Protein AF-A0A087CGN0-F1 (afdb_monomer_lite)

Radius of gyration: 63.9 Å; chains: 1; bounding box: 108×25×190 Å

Organism: NCBI:txid218140

pLDDT: mean 84.33, std 19.38, range [31.73, 98.88]

Structure (mmCIF, N/CA/C/O backbone):
data_AF-A0A087CGN0-F1
#
_entry.id   AF-A0A087CGN0-F1
#
loop_
_atom_site.group_PDB
_atom_site.id
_atom_site.type_symbol
_atom_site.label_atom_id
_atom_site.label_alt_id
_atom_site.label_comp_id
_atom_site.label_asym_id
_atom_site.label_entity_id
_atom_site.label_seq_id
_atom_site.pdbx_PDB_ins_code
_atom_site.Cartn_x
_atom_site.Cartn_y
_atom_site.Cartn_z
_atom_site.occupancy
_atom_site.B_iso_or_equiv
_atom_site.auth_seq_id
_atom_site.auth_comp_id
_atom_site.auth_asym_id
_atom_site.auth_atom_id
_atom_site.pdbx_PDB_model_num
ATOM 1 N N . MET A 1 1 ? 3.223 2.495 38.218 1.00 36.28 1 MET A N 1
ATOM 2 C CA . MET A 1 1 ? 1.887 3.072 38.479 1.00 36.28 1 MET A CA 1
ATOM 3 C C . MET A 1 1 ? 1.334 2.395 39.720 1.00 36.28 1 MET A C 1
ATOM 5 O O . MET A 1 1 ? 0.996 1.222 39.671 1.00 36.28 1 MET A O 1
ATOM 9 N N . ASN A 1 2 ? 1.370 3.095 40.853 1.00 31.73 2 ASN A N 1
ATOM 10 C CA . ASN A 1 2 ? 1.060 2.532 42.166 1.00 31.73 2 ASN A CA 1
ATOM 11 C C . ASN A 1 2 ? -0.415 2.799 42.492 1.00 31.73 2 ASN A C 1
ATOM 13 O O . ASN A 1 2 ? -0.762 3.927 42.835 1.00 31.73 2 ASN A O 1
ATOM 17 N N . LYS A 1 3 ? -1.276 1.780 42.388 1.00 37.44 3 LYS A N 1
ATOM 18 C CA . LYS A 1 3 ? -2.652 1.840 42.901 1.00 37.44 3 LYS A CA 1
ATOM 19 C C . LYS A 1 3 ? -2.627 1.480 44.390 1.00 37.44 3 LYS A C 1
ATOM 21 O O . LYS A 1 3 ? -2.297 0.358 44.762 1.00 37.44 3 LYS A O 1
ATOM 26 N N . LYS A 1 4 ? -2.915 2.465 45.245 1.00 43.12 4 LYS A N 1
ATOM 27 C CA . LYS A 1 4 ? -3.107 2.277 46.688 1.00 43.12 4 LYS A CA 1
ATOM 28 C C . LYS A 1 4 ? -4.494 1.676 46.921 1.00 43.12 4 LYS A C 1
ATOM 30 O O . LYS A 1 4 ? -5.491 2.331 46.646 1.00 43.12 4 LYS A O 1
ATOM 35 N N . ALA A 1 5 ? -4.531 0.455 47.445 1.00 45.47 5 ALA A N 1
ATOM 36 C CA . ALA A 1 5 ? -5.726 -0.151 48.012 1.00 45.47 5 ALA A CA 1
ATOM 37 C C . ALA A 1 5 ? -5.982 0.451 49.403 1.00 45.47 5 ALA A C 1
ATOM 39 O O . ALA A 1 5 ? -5.115 0.381 50.276 1.00 45.47 5 ALA A O 1
ATOM 40 N N . ILE A 1 6 ? -7.156 1.048 49.604 1.00 44.72 6 ILE A N 1
ATOM 41 C CA . ILE A 1 6 ? -7.639 1.464 50.922 1.00 44.72 6 ILE A CA 1
ATOM 42 C C . ILE A 1 6 ? -8.719 0.464 51.325 1.00 44.72 6 ILE A C 1
ATOM 44 O O . ILE A 1 6 ? -9.859 0.521 50.880 1.00 44.72 6 ILE A O 1
ATOM 48 N N . SER A 1 7 ? -8.287 -0.493 52.142 1.00 40.22 7 SER A N 1
ATOM 49 C CA . SER A 1 7 ? -9.133 -1.388 52.919 1.00 40.22 7 SER A CA 1
ATOM 50 C C . SER A 1 7 ? -9.689 -0.598 54.099 1.00 40.22 7 SER A C 1
ATOM 52 O O . SER A 1 7 ? -8.917 -0.112 54.928 1.00 40.22 7 SER A O 1
ATOM 54 N N . LEU A 1 8 ? -11.009 -0.437 54.163 1.00 36.44 8 LEU A N 1
ATOM 55 C CA . LEU A 1 8 ? -11.687 0.166 55.307 1.00 36.44 8 LEU A CA 1
ATOM 56 C C . LEU A 1 8 ? -12.657 -0.855 55.904 1.00 36.44 8 LEU A C 1
ATOM 58 O O . LEU A 1 8 ? -13.841 -0.929 55.595 1.00 36.44 8 LEU A O 1
ATOM 62 N N . LEU A 1 9 ? -12.057 -1.679 56.757 1.00 47.50 9 LEU A N 1
ATOM 63 C CA . LEU A 1 9 ? -12.675 -2.493 57.789 1.00 47.50 9 LEU A CA 1
ATOM 64 C C . LEU A 1 9 ? -13.225 -1.558 58.868 1.00 47.50 9 LEU A C 1
ATOM 66 O O . LEU A 1 9 ? -12.426 -0.852 59.466 1.00 47.50 9 LEU A O 1
ATOM 70 N N . ILE A 1 10 ? -14.539 -1.568 59.115 1.00 43.06 10 ILE A N 1
ATOM 71 C CA . ILE A 1 10 ? -15.192 -1.295 60.412 1.00 43.06 10 ILE A CA 1
ATOM 72 C C . ILE A 1 10 ? -16.643 -1.790 60.303 1.00 43.06 10 ILE A C 1
ATOM 74 O O . ILE A 1 10 ? -17.481 -1.159 59.666 1.00 43.06 10 ILE A O 1
ATOM 78 N N . CYS A 1 11 ? -16.941 -2.915 60.949 1.00 36.53 11 CYS A N 1
ATOM 79 C CA . CYS A 1 11 ? -18.220 -3.140 61.621 1.00 36.53 11 CYS A CA 1
ATOM 80 C C . CYS A 1 11 ? -18.139 -4.431 62.429 1.00 36.53 11 CYS A C 1
ATOM 82 O O . CYS A 1 11 ? -17.983 -5.515 61.871 1.00 36.53 11 CYS A O 1
ATOM 84 N N . GLY A 1 12 ? -18.267 -4.315 63.747 1.00 46.84 12 GLY A N 1
ATOM 85 C CA . GLY A 1 12 ? -18.482 -5.478 64.591 1.00 46.84 12 GLY A CA 1
ATOM 86 C C . GLY A 1 12 ? -18.192 -5.222 66.057 1.00 46.84 12 GLY A C 1
ATOM 87 O O . GLY A 1 12 ? -17.035 -5.200 66.452 1.00 46.84 12 GLY A O 1
ATOM 88 N N . LEU A 1 13 ? -19.282 -5.172 66.828 1.00 49.22 13 LEU A N 1
ATOM 89 C CA . LEU A 1 13 ? -19.386 -5.401 68.272 1.00 49.22 13 LEU A CA 1
ATOM 90 C C . LEU A 1 13 ? -19.147 -4.193 69.185 1.00 49.22 13 LEU A C 1
ATOM 92 O O . LEU A 1 13 ? -18.018 -3.826 69.482 1.00 49.22 13 LEU A O 1
ATOM 96 N N . LEU A 1 14 ? -20.240 -3.718 69.791 1.00 46.09 14 LEU A N 1
ATOM 97 C CA . LEU A 1 14 ? -20.275 -3.594 71.246 1.00 46.09 14 LEU A CA 1
ATOM 98 C C . LEU A 1 14 ? -21.692 -3.876 71.769 1.00 46.09 14 LEU A C 1
ATOM 100 O O . LEU A 1 14 ? -22.663 -3.216 71.408 1.00 46.09 14 LEU A O 1
ATOM 104 N N . THR A 1 15 ? -21.783 -4.895 72.614 1.00 50.84 15 THR A N 1
ATOM 105 C CA . THR A 1 15 ? -22.965 -5.333 73.359 1.00 50.84 15 THR A CA 1
ATOM 106 C C . THR A 1 15 ? -22.786 -5.049 74.856 1.00 50.84 15 THR A C 1
ATOM 108 O O . THR A 1 15 ? -21.670 -5.168 75.354 1.00 50.84 15 THR A O 1
ATOM 111 N N . ILE A 1 16 ? -23.922 -4.869 75.550 1.00 49.12 16 ILE A N 1
ATOM 112 C CA . ILE A 1 16 ? -24.210 -5.088 76.992 1.00 49.12 16 ILE A CA 1
ATOM 113 C C . ILE A 1 16 ? -24.040 -3.906 77.963 1.00 49.12 16 ILE A C 1
ATOM 115 O O . ILE A 1 16 ? -22.959 -3.357 78.139 1.00 49.12 16 ILE A O 1
ATOM 119 N N . GLY A 1 17 ? -25.120 -3.663 78.724 1.00 40.25 17 GLY A N 1
ATOM 120 C CA . GLY A 1 17 ? -25.065 -3.064 80.060 1.00 40.25 17 GLY A CA 1
ATOM 121 C C . GLY A 1 17 ? -26.429 -2.699 80.659 1.00 40.25 17 GLY A C 1
ATOM 122 O O . GLY A 1 17 ? -26.766 -1.523 80.707 1.00 40.25 17 GLY A O 1
ATOM 123 N N . LEU A 1 18 ? -27.209 -3.688 81.125 1.00 57.88 18 LEU A N 1
ATOM 124 C CA . LEU A 1 18 ? -28.361 -3.473 82.020 1.00 57.88 18 LEU A CA 1
ATOM 125 C C . LEU A 1 18 ? -27.897 -3.073 83.435 1.00 57.88 18 LEU A C 1
ATOM 127 O O . LEU A 1 18 ? -26.957 -3.677 83.945 1.00 57.88 18 LEU A O 1
ATOM 131 N N . ALA A 1 19 ? -28.672 -2.192 84.087 1.00 49.31 19 ALA A N 1
ATOM 132 C CA . ALA A 1 19 ? -29.294 -2.349 85.420 1.00 49.31 19 ALA A CA 1
ATOM 133 C C . ALA A 1 19 ? -29.223 -1.075 86.286 1.00 49.31 19 ALA A C 1
ATOM 135 O O . ALA A 1 19 ? -28.148 -0.544 86.546 1.00 49.31 19 ALA A O 1
ATOM 136 N N . GLY A 1 20 ? -30.379 -0.645 86.808 1.00 36.62 20 GLY A N 1
ATOM 137 C CA . GLY A 1 20 ? -30.464 0.394 87.838 1.00 36.62 20 GLY A CA 1
ATOM 138 C C . GLY A 1 20 ? -31.883 0.917 88.071 1.00 36.62 20 GLY A C 1
ATOM 139 O O . GLY A 1 20 ? -32.226 1.994 87.606 1.00 36.62 20 GLY A O 1
ATOM 140 N N . CYS A 1 21 ? -32.708 0.147 88.786 1.00 52.97 21 CYS A N 1
ATOM 141 C CA . CYS A 1 21 ? -34.013 0.564 89.313 1.00 52.97 21 CYS A CA 1
ATOM 142 C C . CYS A 1 21 ? -33.827 1.437 90.572 1.00 52.97 21 CYS A C 1
ATOM 144 O O . CYS A 1 21 ? -33.145 0.994 91.495 1.00 52.97 21 CYS A O 1
ATOM 146 N N . SER A 1 22 ? -34.485 2.600 90.663 1.00 46.81 22 SER A N 1
ATOM 147 C CA . SER A 1 22 ? -35.043 3.176 91.907 1.00 46.81 22 SER A CA 1
ATOM 148 C C . SER A 1 22 ? -36.018 4.316 91.577 1.00 46.81 22 SER A C 1
ATOM 150 O O . SER A 1 22 ? -35.779 5.114 90.676 1.00 46.81 22 SER A O 1
ATOM 152 N N . SER A 1 23 ? -37.150 4.312 92.273 1.00 60.50 23 SER A N 1
ATOM 153 C CA . SER A 1 23 ? -38.380 5.074 92.032 1.00 60.50 23 SER A CA 1
ATOM 154 C C . SER A 1 23 ? -38.308 6.521 92.537 1.00 60.50 23 SER A C 1
ATOM 156 O O . SER A 1 23 ? -37.941 6.689 93.688 1.00 60.50 23 SER A O 1
ATOM 158 N N . GLU A 1 24 ? -38.746 7.531 91.763 1.00 42.22 24 GLU A N 1
ATOM 159 C CA . GLU A 1 24 ? -39.356 8.772 92.301 1.00 42.22 24 GLU A CA 1
ATOM 160 C C . GLU A 1 24 ? -39.988 9.667 91.194 1.00 42.22 24 GLU A C 1
ATOM 162 O O . GLU A 1 24 ? -39.320 10.132 90.276 1.00 42.22 24 GLU A O 1
ATOM 167 N N . SER A 1 25 ? -41.304 9.887 91.294 1.00 38.91 25 SER A N 1
ATOM 168 C CA . SER A 1 25 ? -42.079 11.096 90.936 1.00 38.91 25 SER A CA 1
ATOM 169 C C . SER A 1 25 ? -41.792 11.868 89.625 1.00 38.91 25 SER A C 1
ATOM 171 O O . SER A 1 25 ? -41.253 12.970 89.611 1.00 38.91 25 SER A O 1
ATOM 173 N N . SER A 1 26 ? -42.287 11.305 88.520 1.00 46.66 26 SER A N 1
ATOM 174 C CA . SER A 1 26 ? -43.123 11.933 87.472 1.00 46.66 26 SER A CA 1
ATOM 175 C C . SER A 1 26 ? -43.157 13.474 87.350 1.00 46.66 26 SER A C 1
ATOM 177 O O . SER A 1 26 ? -44.116 14.105 87.792 1.00 46.66 26 SER A O 1
ATOM 179 N N . ALA A 1 27 ? -42.178 14.063 86.657 1.00 45.53 27 ALA A N 1
ATOM 180 C CA . ALA A 1 27 ? -42.380 15.277 85.839 1.00 45.53 27 ALA A CA 1
ATOM 181 C C . ALA A 1 27 ? -41.206 15.558 84.883 1.00 45.53 27 ALA A C 1
ATOM 183 O O . ALA A 1 27 ? -41.426 16.098 83.808 1.00 45.53 27 ALA A O 1
ATOM 184 N N . SER A 1 28 ? -39.976 15.155 85.222 1.00 43.84 28 SER A N 1
ATOM 185 C CA . SER A 1 28 ? -38.778 15.532 84.443 1.00 43.84 28 SER A CA 1
ATOM 186 C C . SER A 1 28 ? -38.302 14.464 83.436 1.00 43.84 28 SER A C 1
ATOM 188 O O . SER A 1 28 ? -37.483 14.738 82.565 1.00 43.84 28 SER A O 1
ATOM 190 N N . SER A 1 29 ? -38.853 13.247 83.489 1.00 44.09 29 SER A N 1
ATOM 191 C CA . SER A 1 29 ? -38.475 12.130 82.602 1.00 44.09 29 SER A CA 1
ATOM 192 C C . SER A 1 29 ? -39.085 12.223 81.195 1.00 44.09 29 SER A C 1
ATOM 194 O O . SER A 1 29 ? -38.568 11.615 80.267 1.00 44.09 29 SER A O 1
ATOM 196 N N . SER A 1 30 ? -40.163 12.997 81.016 1.00 48.88 30 SER A N 1
ATOM 197 C CA . SER A 1 30 ? -40.847 13.135 79.719 1.00 48.88 30 SER A CA 1
ATOM 198 C C . SER A 1 30 ? -40.051 13.999 78.731 1.00 48.88 30 SER A C 1
ATOM 200 O O . SER A 1 30 ? -40.029 13.714 77.539 1.00 48.88 30 SER A O 1
ATOM 202 N N . GLU A 1 31 ? -39.337 15.016 79.221 1.00 45.94 31 GLU A N 1
ATOM 203 C CA . GLU A 1 31 ? -38.600 15.967 78.375 1.00 45.94 31 GLU A CA 1
ATOM 204 C C . GLU A 1 31 ? -37.252 15.406 77.887 1.00 45.94 31 GLU A C 1
ATOM 206 O O . GLU A 1 31 ? -36.825 15.702 76.768 1.00 45.94 31 GLU A O 1
ATOM 211 N N . ALA A 1 32 ? -36.609 14.542 78.682 1.00 47.06 32 ALA A N 1
ATOM 212 C CA . ALA A 1 32 ? -35.379 13.844 78.299 1.00 47.06 32 ALA A CA 1
ATOM 213 C C . ALA A 1 32 ? -35.642 12.707 77.290 1.00 47.06 32 ALA A C 1
ATOM 215 O O . ALA A 1 32 ? -34.914 12.582 76.307 1.00 47.06 32 ALA A O 1
ATOM 216 N N . GLU A 1 33 ? -36.718 11.933 77.475 1.00 47.72 33 GLU A N 1
ATOM 217 C CA . GLU A 1 33 ? -37.153 10.885 76.534 1.00 47.72 33 GLU A CA 1
ATOM 218 C C . GLU A 1 33 ? -37.701 11.488 75.225 1.00 47.72 33 GLU A C 1
ATOM 220 O O . GLU A 1 33 ? -37.452 10.953 74.141 1.00 47.72 33 GLU A O 1
ATOM 225 N N . ALA A 1 34 ? -38.376 12.644 75.292 1.00 52.94 34 ALA A N 1
ATOM 226 C CA . ALA A 1 34 ? -38.794 13.402 74.111 1.00 52.94 34 ALA A CA 1
ATOM 227 C C . ALA A 1 34 ? -37.598 14.000 73.349 1.00 52.94 34 ALA A C 1
ATOM 229 O O . ALA A 1 34 ? -37.561 13.928 72.120 1.00 52.94 34 ALA A O 1
ATOM 230 N N . SER A 1 35 ? -36.586 14.521 74.057 1.00 54.16 35 SER A N 1
ATOM 231 C CA . SER A 1 35 ? -35.354 15.038 73.43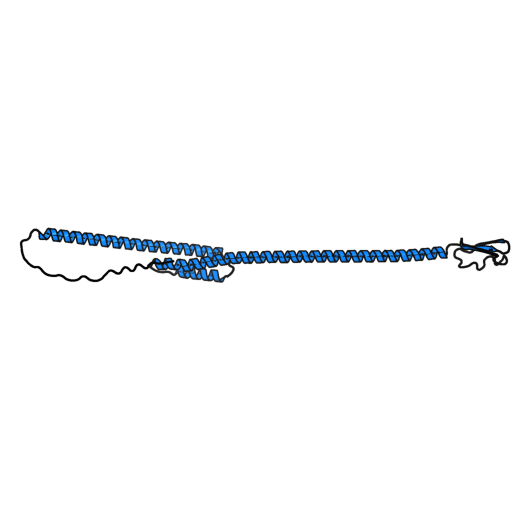6 1.00 54.16 35 SER A CA 1
ATOM 232 C C . SER A 1 35 ? -34.502 13.929 72.809 1.00 54.16 35 SER A C 1
ATOM 234 O O . SER A 1 35 ? -33.983 14.103 71.709 1.00 54.16 35 SER A O 1
ATOM 236 N N . ALA A 1 36 ? -34.401 12.759 73.448 1.00 57.97 36 ALA A N 1
ATOM 237 C CA . ALA A 1 36 ? -33.713 11.597 72.883 1.00 57.97 36 ALA A CA 1
ATOM 238 C C . ALA A 1 36 ? -34.446 11.026 71.652 1.00 57.97 36 ALA A C 1
ATOM 240 O O . ALA A 1 36 ? -33.809 10.645 70.668 1.00 57.97 36 ALA A O 1
ATOM 241 N N . SER A 1 37 ? -35.783 11.028 71.669 1.00 59.81 37 SER A N 1
ATOM 242 C CA . SER A 1 37 ? -36.614 10.572 70.546 1.00 59.81 37 SER A CA 1
ATOM 243 C C . SER A 1 37 ? -36.557 11.517 69.339 1.00 59.81 37 SER A C 1
ATOM 245 O O . SER A 1 37 ? -36.539 11.047 68.201 1.00 59.81 37 SER A O 1
ATOM 247 N N . ALA A 1 38 ? -36.468 12.833 69.562 1.00 61.19 38 ALA A N 1
ATOM 248 C CA . ALA A 1 38 ? -36.299 13.822 68.495 1.00 61.19 38 ALA A CA 1
ATOM 249 C C . ALA A 1 38 ? -34.923 13.706 67.813 1.00 61.19 38 ALA A C 1
ATOM 251 O O . ALA A 1 38 ? -34.850 13.657 66.587 1.00 61.19 38 ALA A O 1
ATOM 252 N N . LEU A 1 39 ? -33.844 13.546 68.588 1.00 58.81 39 LEU A N 1
ATOM 253 C CA . LEU A 1 39 ? -32.487 13.349 68.058 1.00 58.81 39 LEU A CA 1
ATOM 254 C C . LEU A 1 39 ? -32.344 12.027 67.281 1.00 58.81 39 LEU A C 1
ATOM 256 O O . LEU A 1 39 ? -31.653 11.971 66.263 1.00 58.81 39 LEU A O 1
ATOM 260 N N . ALA A 1 40 ? -33.028 10.964 67.716 1.00 64.44 40 ALA A N 1
ATOM 261 C CA . ALA A 1 40 ? -33.065 9.691 66.995 1.00 64.44 40 ALA A CA 1
ATOM 262 C C . ALA A 1 40 ? -33.873 9.769 65.683 1.00 64.44 40 ALA A C 1
ATOM 264 O O . ALA A 1 40 ? -33.507 9.127 64.695 1.00 64.44 40 ALA A O 1
ATOM 265 N N . ALA A 1 41 ? -34.954 10.555 65.651 1.00 64.31 41 ALA A N 1
ATOM 266 C CA . ALA A 1 41 ? -35.730 10.812 64.438 1.00 64.31 41 ALA A CA 1
ATOM 267 C C . ALA A 1 41 ? -34.952 11.682 63.435 1.00 64.31 41 ALA A C 1
ATOM 269 O O . ALA A 1 41 ? -34.940 11.380 62.241 1.00 64.31 41 ALA A O 1
ATOM 270 N N . GLU A 1 42 ? -34.241 12.702 63.919 1.00 68.62 42 GLU A N 1
ATOM 271 C CA . GLU A 1 42 ? -33.404 13.578 63.096 1.00 68.62 42 GLU A CA 1
ATOM 272 C C . GLU A 1 42 ? -32.209 12.812 62.503 1.00 68.62 42 GLU A C 1
ATOM 274 O O . GLU A 1 42 ? -31.973 12.876 61.296 1.00 68.62 42 GLU A O 1
ATOM 279 N N . SER A 1 43 ? -31.550 11.963 63.301 1.00 71.31 43 SER A N 1
ATOM 280 C CA . SER A 1 43 ? -30.494 11.047 62.842 1.00 71.31 43 SER A CA 1
ATOM 281 C C . SER A 1 43 ? -30.979 10.079 61.749 1.00 71.31 43 SER A C 1
ATOM 283 O O . SER A 1 43 ? -30.351 9.969 60.696 1.00 71.31 43 SER A O 1
ATOM 285 N N . LYS A 1 44 ? -32.157 9.454 61.920 1.00 82.19 44 LYS A N 1
ATOM 286 C CA . LYS A 1 44 ? -32.764 8.597 60.882 1.00 82.19 44 LYS A CA 1
ATOM 287 C C . LYS A 1 44 ? -33.112 9.361 59.606 1.00 82.19 44 LYS A C 1
ATOM 289 O O . LYS A 1 44 ? -32.945 8.827 58.513 1.00 82.19 44 LYS A O 1
ATOM 294 N N . SER A 1 45 ? -33.601 10.594 59.729 1.00 75.69 45 SER A N 1
ATOM 295 C CA . SER A 1 45 ? -33.921 11.428 58.567 1.00 75.69 45 SER A CA 1
ATOM 296 C C . SER A 1 45 ? -32.66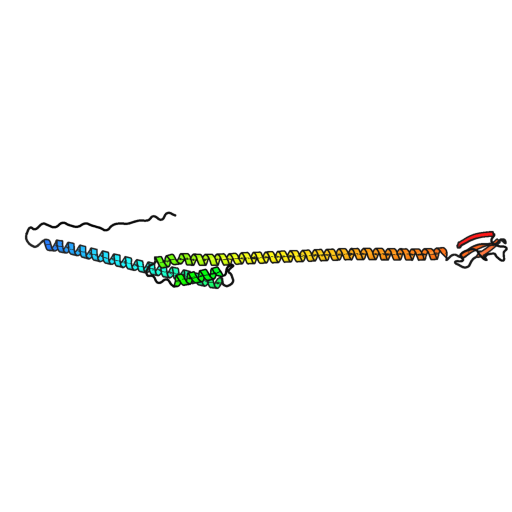5 11.857 57.797 1.00 75.69 45 SER A C 1
ATOM 298 O O . SER A 1 45 ? -32.674 11.855 56.566 1.00 75.69 45 SER A O 1
ATOM 300 N N . ALA A 1 46 ? -31.556 12.121 58.497 1.00 82.00 46 ALA A N 1
ATOM 301 C CA . ALA A 1 46 ? -30.261 12.423 57.893 1.00 82.00 46 ALA A CA 1
ATOM 302 C C . ALA A 1 46 ? -29.644 11.198 57.193 1.00 82.00 46 ALA A C 1
ATOM 304 O O . ALA A 1 46 ? -29.087 11.321 56.101 1.00 82.00 46 ALA A O 1
ATOM 305 N N . GLU A 1 47 ? -29.774 10.007 57.781 1.00 81.31 47 GLU A N 1
ATOM 306 C CA . GLU A 1 47 ? -29.291 8.757 57.186 1.00 81.31 47 GLU A CA 1
ATOM 307 C C . GLU A 1 47 ? -30.099 8.374 55.935 1.00 81.31 47 GLU A C 1
ATOM 309 O O . GLU A 1 47 ? -29.519 8.019 54.908 1.00 81.31 47 GLU A O 1
ATOM 314 N N . ALA A 1 48 ? -31.424 8.559 55.968 1.00 85.00 48 ALA A N 1
ATOM 315 C CA . ALA A 1 48 ? -32.290 8.384 54.803 1.00 85.00 48 ALA A CA 1
ATOM 316 C C . ALA A 1 48 ? -31.969 9.385 53.678 1.00 85.00 48 ALA A C 1
ATOM 318 O O . ALA A 1 48 ? -31.912 8.999 52.511 1.00 85.00 48 ALA A O 1
ATOM 319 N N . ALA A 1 49 ? -31.700 10.652 54.011 1.00 87.88 49 ALA A N 1
ATOM 320 C CA . ALA A 1 49 ? -31.285 11.658 53.032 1.00 87.88 49 ALA A CA 1
ATOM 321 C C . ALA A 1 49 ? -29.925 11.322 52.396 1.00 87.88 49 ALA A C 1
ATOM 323 O O . ALA A 1 49 ? -29.752 11.473 51.187 1.00 87.88 49 ALA A O 1
ATOM 324 N N . LYS A 1 50 ? -28.968 10.809 53.181 1.00 89.19 50 LYS A N 1
ATOM 325 C CA . LYS A 1 50 ? -27.660 10.368 52.676 1.00 89.19 50 LYS A CA 1
ATOM 326 C C . LYS A 1 50 ? -27.776 9.134 51.776 1.00 89.19 50 LYS A C 1
ATOM 328 O O . LYS A 1 50 ? -27.108 9.078 50.748 1.00 89.19 50 LYS A O 1
ATOM 333 N N . ALA A 1 51 ? -28.632 8.176 52.130 1.00 89.94 51 ALA A N 1
ATOM 334 C CA . ALA A 1 51 ? -28.915 7.011 51.295 1.00 89.94 51 ALA A CA 1
ATOM 335 C C . ALA A 1 51 ? -29.588 7.406 49.969 1.00 89.94 51 ALA A C 1
ATOM 337 O O . ALA A 1 51 ? -29.208 6.900 48.915 1.00 89.94 51 ALA A O 1
ATOM 338 N N . ALA A 1 52 ? -30.529 8.356 50.000 1.00 90.44 52 ALA A N 1
ATOM 339 C CA . ALA A 1 52 ? -31.149 8.899 48.793 1.00 90.44 52 ALA A CA 1
ATOM 340 C C . ALA A 1 52 ? -30.123 9.615 47.897 1.00 90.44 52 ALA A C 1
ATOM 342 O O . ALA A 1 52 ? -30.078 9.356 46.699 1.00 90.44 52 ALA A O 1
ATOM 343 N N . ALA A 1 53 ? -29.248 10.447 48.473 1.00 92.06 53 ALA A N 1
ATOM 344 C CA . ALA A 1 53 ? -28.188 11.121 47.724 1.00 92.06 53 ALA A CA 1
ATOM 345 C C . ALA A 1 53 ? -27.188 10.134 47.092 1.00 92.06 53 ALA A C 1
ATOM 347 O O . ALA A 1 53 ? -26.822 10.300 45.932 1.00 92.06 53 ALA A O 1
ATOM 348 N N . ALA A 1 54 ? -26.788 9.083 47.817 1.00 92.69 54 ALA A N 1
ATOM 349 C CA . ALA A 1 54 ? -25.920 8.033 47.279 1.00 92.69 54 ALA A CA 1
ATOM 350 C C . ALA A 1 54 ? -26.597 7.246 46.143 1.00 92.69 54 ALA A C 1
ATOM 352 O O . ALA A 1 54 ? -25.947 6.902 45.161 1.00 92.69 54 ALA A O 1
ATOM 353 N N . SER A 1 55 ? -27.907 6.997 46.249 1.00 88.50 55 SER A N 1
ATOM 354 C CA . SER A 1 55 ? -28.674 6.343 45.184 1.00 88.50 55 SER A CA 1
ATOM 355 C C . SER A 1 55 ? -28.764 7.205 43.923 1.00 88.50 55 SER A C 1
ATOM 357 O O . SER A 1 55 ? -28.603 6.684 42.823 1.00 88.50 55 SER A O 1
ATOM 359 N N . GLU A 1 56 ? -28.983 8.514 44.062 1.00 94.12 56 GLU A N 1
ATOM 360 C CA . GLU A 1 56 ? -28.993 9.436 42.920 1.00 94.12 56 GLU A CA 1
ATOM 361 C C . GLU A 1 56 ? -27.612 9.560 42.271 1.00 94.12 56 GLU A C 1
ATOM 363 O O . GLU A 1 56 ? -27.511 9.554 41.047 1.00 94.12 56 GLU A O 1
ATOM 368 N N . GLN A 1 57 ? -26.544 9.591 43.071 1.00 93.56 57 GLN A N 1
ATOM 369 C CA . GLN A 1 57 ? -25.181 9.586 42.547 1.00 93.56 57 GLN A CA 1
ATOM 370 C C . GLN A 1 57 ? -24.890 8.306 41.748 1.00 93.56 57 GLN A C 1
ATOM 372 O O . GLN A 1 57 ? -24.396 8.393 40.628 1.00 93.56 57 GLN A O 1
ATOM 377 N N . ALA A 1 58 ? -25.263 7.132 42.267 1.00 93.31 58 ALA A N 1
ATOM 378 C CA . ALA A 1 58 ? -25.070 5.863 41.564 1.00 93.31 58 ALA A CA 1
ATOM 379 C C . ALA A 1 58 ? -25.824 5.811 40.220 1.00 93.31 58 ALA A C 1
ATOM 381 O O . ALA A 1 58 ? -25.297 5.296 39.236 1.00 93.31 58 ALA A O 1
ATOM 382 N N . LYS A 1 59 ? -27.034 6.387 40.145 1.00 95.25 59 LYS A N 1
ATOM 383 C CA . LYS A 1 59 ? -27.774 6.513 38.876 1.00 95.25 59 LYS A CA 1
ATOM 384 C C . LYS A 1 59 ? -27.067 7.439 37.891 1.00 95.25 59 LYS A C 1
ATOM 386 O O . LYS A 1 59 ? -26.937 7.091 36.725 1.00 95.25 59 LYS A O 1
ATOM 391 N N . GLN A 1 60 ? -26.590 8.595 38.353 1.00 97.12 60 GLN A N 1
ATOM 392 C CA . GLN A 1 60 ? -25.867 9.544 37.501 1.00 97.12 60 GLN A CA 1
ATOM 393 C C . GLN A 1 60 ? -24.570 8.945 36.947 1.00 97.12 60 GLN A C 1
ATOM 395 O O . GLN A 1 60 ? -24.248 9.157 35.778 1.00 97.12 60 GLN A O 1
ATOM 400 N N . GLU A 1 61 ? -23.838 8.188 37.764 1.00 97.06 61 GLU A N 1
ATOM 401 C CA . GLU A 1 61 ? -22.635 7.465 37.343 1.00 97.06 61 GLU A CA 1
ATOM 402 C C . GLU A 1 61 ? -22.971 6.399 36.291 1.00 97.06 61 GLU A C 1
ATOM 404 O O . GLU A 1 61 ? -22.309 6.334 35.255 1.00 97.06 61 GLU A O 1
ATOM 409 N N . LEU A 1 62 ? -24.047 5.632 36.496 1.00 97.38 62 LEU A N 1
ATOM 410 C CA . LEU A 1 62 ? -24.520 4.638 35.530 1.00 97.38 62 LEU A CA 1
ATOM 411 C C . LEU A 1 62 ? -24.928 5.272 34.192 1.00 97.38 62 LEU A C 1
ATOM 413 O O . LEU A 1 62 ? -24.525 4.790 33.134 1.00 97.38 62 LEU A O 1
ATOM 417 N N . ASP A 1 63 ? -25.707 6.354 34.227 1.00 97.81 63 ASP A N 1
ATOM 418 C CA . ASP A 1 63 ? -26.154 7.061 33.023 1.00 97.81 63 ASP A CA 1
ATOM 419 C C . ASP A 1 63 ? -24.969 7.669 32.260 1.00 97.81 63 ASP A C 1
ATOM 421 O O . ASP A 1 63 ? -24.919 7.611 31.028 1.00 97.81 63 ASP A O 1
ATOM 425 N N . SER A 1 64 ? -23.979 8.197 32.986 1.00 98.06 64 SER A N 1
ATOM 426 C CA . SER A 1 64 ? -22.748 8.734 32.395 1.00 98.06 64 SER A CA 1
ATOM 427 C C . SER A 1 64 ? -21.933 7.635 31.711 1.00 98.06 64 SER A C 1
ATOM 429 O O . SER A 1 64 ? -21.550 7.802 30.555 1.00 98.06 64 SER A O 1
ATOM 431 N N . ALA A 1 65 ? -21.737 6.490 32.374 1.00 98.25 65 ALA A N 1
ATOM 432 C CA . ALA A 1 65 ? -20.994 5.360 31.818 1.00 98.25 65 ALA A CA 1
ATOM 433 C C . ALA A 1 65 ? -21.686 4.766 30.574 1.00 98.25 65 ALA A C 1
ATOM 435 O O . ALA A 1 65 ? -21.033 4.470 29.572 1.00 98.25 65 ALA A O 1
ATOM 436 N N . LYS A 1 66 ? -23.024 4.667 30.586 1.00 98.25 66 LYS A N 1
ATOM 437 C CA . LYS A 1 66 ? -23.819 4.263 29.411 1.00 98.25 66 LYS A CA 1
ATOM 438 C C . LYS A 1 66 ? -23.673 5.244 28.251 1.00 98.25 66 LYS A C 1
ATOM 440 O O . LYS A 1 66 ? -23.509 4.821 27.106 1.00 98.25 66 LYS A O 1
ATOM 445 N N . SER A 1 67 ? -23.738 6.546 28.535 1.00 98.38 67 SER A N 1
ATOM 446 C CA . SER A 1 67 ? -23.576 7.584 27.515 1.00 98.38 67 SER A CA 1
ATOM 447 C C . SER A 1 67 ? -22.176 7.565 26.902 1.00 98.38 67 SER A C 1
ATOM 449 O O . SER A 1 67 ? -22.050 7.745 25.692 1.00 98.38 67 SER A O 1
ATOM 451 N N . GLU A 1 68 ? -21.137 7.346 27.710 1.00 98.19 68 GLU A N 1
ATOM 452 C CA . GLU A 1 68 ? -19.754 7.235 27.239 1.00 98.19 68 GLU A CA 1
ATOM 453 C C . GLU A 1 68 ? -19.585 6.028 26.313 1.00 98.19 68 GLU A C 1
ATOM 455 O O . GLU A 1 68 ? -19.186 6.203 25.161 1.00 98.19 68 GLU A O 1
ATOM 460 N N . LEU A 1 69 ? -19.999 4.831 26.750 1.00 98.56 69 LEU A N 1
ATOM 461 C CA . LEU A 1 69 ? -19.917 3.627 25.921 1.00 98.56 69 LEU A CA 1
ATOM 462 C C . LEU A 1 69 ? -20.705 3.780 24.611 1.00 98.56 69 LEU A C 1
ATOM 464 O O . LEU A 1 69 ? -20.208 3.421 23.544 1.00 98.56 69 LEU A O 1
ATOM 468 N N . SER A 1 70 ? -21.913 4.353 24.668 1.00 98.50 70 SER A N 1
ATOM 469 C CA . SER A 1 70 ? -22.726 4.608 23.473 1.00 98.50 70 SER A CA 1
ATOM 470 C C . SER A 1 70 ? -22.045 5.573 22.500 1.00 98.50 70 SER A C 1
ATOM 472 O O . SER A 1 70 ? -22.175 5.395 21.287 1.00 98.50 70 SER A O 1
ATOM 474 N N . SER A 1 71 ? -21.335 6.586 23.005 1.00 98.69 71 SER A N 1
ATOM 475 C CA . SER A 1 71 ? -20.554 7.498 22.166 1.00 98.69 71 SER A CA 1
ATOM 476 C C . SER A 1 71 ? -19.414 6.749 21.481 1.00 98.69 71 SER A C 1
ATOM 478 O O . SER A 1 71 ? -19.278 6.832 20.263 1.00 98.69 71 SER A O 1
ATOM 480 N N . THR A 1 72 ? -18.649 5.948 22.229 1.00 98.62 72 THR A N 1
ATOM 481 C CA . THR A 1 72 ? -17.541 5.159 21.669 1.00 98.62 72 THR A CA 1
ATOM 482 C C . THR A 1 72 ? -18.026 4.138 20.636 1.00 98.62 72 THR A C 1
ATOM 484 O O . THR A 1 72 ? -17.387 3.968 19.602 1.00 98.62 72 THR A O 1
ATOM 487 N N . ILE A 1 73 ? -19.179 3.492 20.850 1.00 98.81 73 ILE A N 1
ATOM 488 C CA . ILE A 1 73 ? -19.799 2.595 19.857 1.00 98.81 73 ILE A CA 1
ATOM 489 C C . ILE A 1 73 ? -20.136 3.354 18.562 1.00 98.81 73 ILE A C 1
ATOM 491 O O . ILE A 1 73 ? -19.887 2.849 17.466 1.00 98.81 73 ILE A O 1
ATOM 495 N N . SER A 1 74 ? -20.665 4.578 18.661 1.00 98.81 74 SER A N 1
ATOM 496 C CA . SER A 1 74 ? -20.956 5.416 17.489 1.00 98.81 74 SER A CA 1
ATOM 497 C C . SER A 1 74 ? -19.684 5.799 16.721 1.00 98.81 74 SER A C 1
ATOM 499 O O . SER A 1 74 ? -19.655 5.742 15.485 1.00 98.81 74 SER A O 1
ATOM 501 N N . ASP A 1 75 ? -18.616 6.152 17.437 1.00 98.81 75 ASP A N 1
ATOM 502 C CA . ASP A 1 75 ? -17.314 6.449 16.834 1.00 98.81 75 ASP A CA 1
ATOM 503 C C . ASP A 1 75 ? -16.721 5.201 16.158 1.00 98.81 75 ASP A C 1
ATOM 505 O O . ASP A 1 75 ? -16.204 5.278 15.041 1.00 98.81 75 ASP A O 1
ATOM 509 N N . ALA A 1 76 ? -16.865 4.029 16.782 1.00 98.81 76 ALA A N 1
ATOM 510 C CA . ALA A 1 76 ? -16.435 2.746 16.234 1.00 98.81 76 ALA A CA 1
ATOM 511 C C . ALA A 1 76 ? -17.178 2.377 14.937 1.00 98.81 76 ALA A C 1
ATOM 513 O O . ALA A 1 76 ? -16.548 1.944 13.970 1.00 98.81 76 ALA A O 1
ATOM 514 N N . HIS A 1 77 ? -18.495 2.600 14.870 1.00 98.75 77 HIS A N 1
ATOM 515 C CA . HIS A 1 77 ? -19.263 2.433 13.631 1.00 98.75 77 HIS A CA 1
ATOM 516 C C . HIS A 1 77 ? -18.799 3.392 12.530 1.00 98.75 77 HIS A C 1
ATOM 518 O O . HIS A 1 77 ? -18.552 2.967 11.402 1.00 98.75 77 HIS A O 1
ATOM 524 N N . THR A 1 78 ? -18.589 4.665 12.869 1.00 98.75 78 THR A N 1
ATOM 525 C CA . THR A 1 78 ? -18.061 5.663 11.925 1.00 98.75 78 THR A CA 1
ATOM 526 C C . THR A 1 78 ? -16.685 5.251 11.385 1.00 98.75 78 THR A C 1
ATOM 528 O O . THR A 1 78 ? -16.387 5.407 10.194 1.00 98.75 78 THR A O 1
ATOM 531 N N . LEU A 1 79 ? -15.835 4.675 12.240 1.00 98.69 79 LEU A N 1
ATOM 532 C CA . LEU A 1 79 ? -14.541 4.137 11.838 1.00 98.69 79 LEU A CA 1
ATOM 533 C C . LEU A 1 79 ? -14.684 2.908 10.923 1.00 98.69 79 LEU A C 1
ATOM 535 O O . LEU A 1 79 ? -13.969 2.813 9.927 1.00 98.69 79 LEU A O 1
ATOM 539 N N . LEU A 1 80 ? -15.607 1.982 11.201 1.00 98.44 80 LEU A N 1
ATOM 540 C CA . LEU A 1 80 ? -15.861 0.816 10.339 1.00 98.44 80 LEU A CA 1
ATOM 541 C C . LEU A 1 80 ? -16.303 1.201 8.926 1.00 98.44 80 LEU A C 1
ATOM 543 O O . LEU A 1 80 ? -15.883 0.545 7.964 1.00 98.44 80 LEU A O 1
ATOM 547 N N . ASP A 1 81 ? -17.128 2.239 8.815 1.00 98.31 81 ASP A N 1
ATOM 548 C CA . ASP A 1 81 ? -17.633 2.742 7.540 1.00 98.31 81 ASP A CA 1
ATOM 549 C C . ASP A 1 81 ? -16.527 3.450 6.751 1.00 98.31 81 ASP A C 1
ATOM 551 O O . ASP A 1 81 ? -16.293 3.147 5.579 1.00 98.31 81 ASP A O 1
ATOM 555 N N . SER A 1 82 ? -15.791 4.356 7.401 1.00 98.06 82 SER A N 1
ATOM 556 C CA . SER A 1 82 ? -14.707 5.111 6.756 1.00 98.06 82 SER A CA 1
ATOM 557 C C . SER A 1 82 ? -13.482 4.258 6.405 1.00 98.06 82 SER A C 1
ATOM 559 O O . SER A 1 82 ? -12.755 4.588 5.469 1.00 98.06 82 SER A O 1
ATOM 561 N N . SER A 1 83 ? -13.263 3.144 7.110 1.00 98.00 83 SER A N 1
ATOM 562 C CA . SER A 1 83 ? -12.166 2.198 6.856 1.00 98.00 83 SER A CA 1
ATOM 563 C C . SER A 1 83 ? -12.503 1.099 5.841 1.00 98.00 83 SER A C 1
ATOM 565 O O . SER A 1 83 ? -11.659 0.236 5.576 1.00 98.00 83 SER A O 1
ATOM 567 N N . ASN A 1 84 ? -13.705 1.097 5.253 1.00 96.25 84 ASN A N 1
ATOM 568 C CA . ASN A 1 84 ? -14.104 0.063 4.301 1.00 96.25 84 ASN A CA 1
ATOM 569 C C . ASN A 1 84 ? -13.142 0.004 3.101 1.00 96.25 84 ASN A C 1
ATOM 571 O O . ASN A 1 84 ? -12.860 1.029 2.484 1.00 96.25 84 ASN A O 1
ATOM 575 N N . ASP A 1 85 ? -12.618 -1.192 2.811 1.00 94.06 85 ASP A N 1
ATOM 576 C CA . ASP A 1 85 ? -11.589 -1.466 1.788 1.00 94.06 85 ASP A CA 1
ATOM 577 C C . ASP A 1 85 ? -10.277 -0.659 1.929 1.00 94.06 85 ASP A C 1
ATOM 579 O O . ASP A 1 85 ? -9.422 -0.670 1.042 1.00 94.06 85 ASP A O 1
ATOM 583 N N . ASN A 1 86 ? -10.084 0.011 3.069 1.00 97.31 86 ASN A N 1
ATOM 584 C CA . ASN A 1 86 ? -8.948 0.888 3.347 1.00 97.31 86 ASN A CA 1
ATOM 585 C C . ASN A 1 86 ? -8.056 0.381 4.492 1.00 97.31 86 ASN A C 1
ATOM 587 O O . ASN A 1 86 ? -7.203 1.122 4.966 1.00 97.31 86 ASN A O 1
ATOM 591 N N . VAL A 1 87 ? -8.190 -0.883 4.896 1.00 98.56 87 VAL A N 1
ATOM 592 C CA . VAL A 1 87 ? -7.325 -1.540 5.894 1.00 98.56 87 VAL A CA 1
ATOM 593 C C . VAL A 1 87 ? -6.320 -2.483 5.236 1.00 98.56 87 VAL A C 1
ATOM 595 O O . VAL A 1 87 ? -6.633 -3.121 4.232 1.00 98.56 87 VAL A O 1
ATOM 598 N N . ALA A 1 88 ? -5.121 -2.598 5.810 1.00 98.38 88 ALA A N 1
ATOM 599 C CA . ALA A 1 88 ? -4.102 -3.544 5.347 1.00 98.38 88 ALA A CA 1
ATOM 600 C C . ALA A 1 88 ? -4.474 -4.994 5.689 1.00 98.38 88 ALA A C 1
ATOM 602 O O . ALA A 1 88 ? -4.193 -5.914 4.925 1.00 98.38 88 ALA A O 1
ATOM 603 N N . ASP A 1 89 ? -5.140 -5.185 6.829 1.00 98.12 89 ASP A N 1
ATOM 604 C CA . ASP A 1 89 ? -5.607 -6.481 7.314 1.00 98.12 89 ASP A CA 1
ATOM 605 C C . ASP A 1 89 ? -7.132 -6.451 7.522 1.00 98.12 89 ASP A C 1
ATOM 607 O O . ASP A 1 89 ? -7.607 -5.789 8.454 1.00 98.12 89 ASP A O 1
ATOM 611 N N . PRO A 1 90 ? -7.910 -7.180 6.697 1.00 97.44 90 PRO A N 1
ATOM 612 C CA . PRO A 1 90 ? -9.360 -7.283 6.841 1.00 97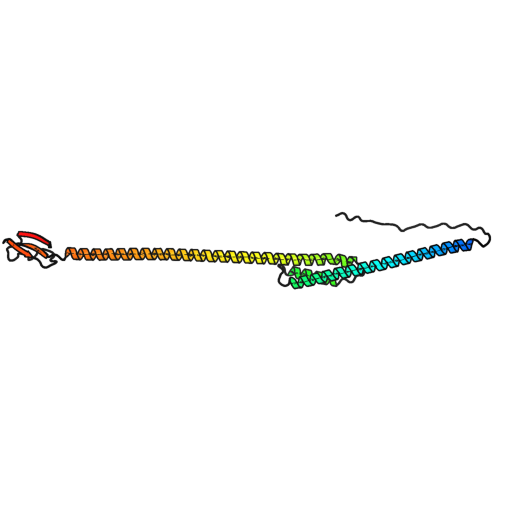.44 90 PRO A CA 1
ATOM 613 C C . PRO A 1 90 ? -9.826 -7.805 8.207 1.00 97.44 90 PRO A C 1
ATOM 615 O O . PRO A 1 90 ? -10.922 -7.442 8.641 1.00 97.44 90 PRO A O 1
ATOM 618 N N . GLN A 1 91 ? -9.012 -8.610 8.903 1.00 98.12 91 GLN A N 1
ATOM 619 C CA . GLN A 1 91 ? -9.363 -9.160 10.214 1.00 98.12 91 GLN A CA 1
ATOM 620 C C . GLN A 1 91 ? -9.543 -8.055 11.264 1.00 98.12 91 GLN A C 1
ATOM 622 O O . GLN A 1 91 ? -10.410 -8.167 12.124 1.00 98.12 91 GLN A O 1
ATOM 627 N N . THR A 1 92 ? -8.826 -6.932 11.149 1.00 98.50 92 THR A N 1
ATOM 628 C CA . THR A 1 92 ? -8.974 -5.804 12.089 1.00 98.50 92 THR A CA 1
ATOM 629 C C . THR A 1 92 ? -10.391 -5.224 12.123 1.00 98.50 92 THR A C 1
ATOM 631 O O . THR A 1 92 ? -10.866 -4.826 13.185 1.00 98.50 92 THR A O 1
ATOM 634 N N . ARG A 1 93 ? -11.107 -5.223 10.990 1.00 98.50 93 ARG A N 1
ATOM 635 C CA . ARG A 1 93 ? -12.511 -4.777 10.936 1.00 98.50 93 ARG A CA 1
ATOM 636 C C . ARG A 1 93 ? -13.468 -5.802 11.538 1.00 98.50 93 ARG A C 1
ATOM 638 O O . ARG A 1 93 ? -14.471 -5.416 12.136 1.00 98.50 93 ARG A O 1
ATOM 645 N N . VAL A 1 94 ? -13.162 -7.092 11.393 1.00 98.38 94 VAL A N 1
ATOM 646 C CA . VAL A 1 94 ? -13.919 -8.173 12.041 1.00 98.38 94 VAL A CA 1
ATOM 647 C C . VAL A 1 94 ? -13.780 -8.055 13.558 1.00 98.38 94 VAL A C 1
ATOM 649 O O . VAL A 1 94 ? -14.791 -7.972 14.246 1.00 98.38 94 VAL A O 1
ATOM 652 N N . ASP A 1 95 ? -12.554 -7.900 14.061 1.00 98.50 95 ASP A N 1
ATOM 653 C CA . ASP A 1 95 ? -12.281 -7.724 15.491 1.00 98.50 95 ASP A CA 1
ATOM 654 C C . ASP A 1 95 ? -13.000 -6.489 16.073 1.00 98.50 95 ASP A C 1
ATOM 656 O O . ASP A 1 95 ? -13.537 -6.543 17.179 1.00 98.50 95 ASP A O 1
ATOM 660 N N . LEU A 1 96 ? -13.052 -5.375 15.327 1.00 98.75 96 LEU A N 1
ATOM 661 C CA . LEU A 1 96 ? -13.811 -4.185 15.732 1.00 98.75 96 LEU A CA 1
ATOM 662 C C . LEU A 1 96 ? -15.324 -4.441 15.748 1.00 98.75 96 LEU A C 1
ATOM 664 O O . LEU A 1 96 ? -16.008 -4.006 16.671 1.00 98.75 96 LEU A O 1
ATOM 668 N N . THR A 1 97 ? -15.845 -5.181 14.769 1.00 98.69 97 THR A N 1
ATOM 669 C CA . THR A 1 97 ? -17.262 -5.574 14.733 1.00 98.69 97 THR A CA 1
ATOM 670 C C . THR A 1 97 ? -17.623 -6.441 15.943 1.00 98.69 97 THR A C 1
ATOM 672 O O . THR A 1 97 ? -18.638 -6.203 16.596 1.00 98.69 97 THR A O 1
ATOM 675 N N . ASP A 1 98 ? -16.769 -7.402 16.297 1.00 98.69 98 ASP A N 1
ATOM 676 C CA . ASP A 1 98 ? -16.966 -8.269 17.462 1.00 98.69 98 ASP A CA 1
ATOM 677 C C . ASP A 1 98 ? -16.893 -7.488 18.785 1.00 98.69 98 ASP A C 1
ATOM 679 O O . ASP A 1 98 ? -17.698 -7.721 19.694 1.00 98.69 98 ASP A O 1
ATOM 683 N N . ALA A 1 99 ? -15.981 -6.515 18.887 1.00 98.69 99 ALA A N 1
ATOM 684 C CA . ALA A 1 99 ? -15.888 -5.629 20.046 1.00 98.69 99 ALA A CA 1
ATOM 685 C C . ALA A 1 99 ? -17.138 -4.744 20.201 1.00 98.69 99 ALA A C 1
ATOM 687 O O . ALA A 1 99 ? -17.655 -4.616 21.310 1.00 98.69 99 ALA A O 1
ATOM 688 N N . ILE A 1 100 ? -17.670 -4.193 19.102 1.00 98.75 100 ILE A N 1
ATOM 689 C CA . ILE A 1 100 ? -18.931 -3.433 19.100 1.00 98.75 100 ILE A CA 1
ATOM 690 C C . ILE A 1 100 ? -20.098 -4.314 19.553 1.00 98.75 100 ILE A C 1
ATOM 692 O O . ILE A 1 100 ? -20.888 -3.897 20.401 1.00 98.75 100 ILE A O 1
ATOM 696 N N . ASN A 1 101 ? -20.205 -5.536 19.022 1.00 98.62 101 ASN A N 1
ATOM 697 C CA . ASN A 1 101 ? -21.261 -6.474 19.406 1.00 98.62 101 ASN A CA 1
ATOM 698 C C . ASN A 1 101 ? -21.183 -6.821 20.899 1.00 98.62 101 ASN A C 1
ATOM 700 O O . ASN A 1 101 ? -22.206 -6.840 21.581 1.00 98.62 101 ASN A O 1
ATOM 704 N N . THR A 1 102 ? -19.971 -7.039 21.415 1.00 98.38 102 THR A N 1
ATOM 705 C CA . THR A 1 102 ? -19.733 -7.302 22.841 1.00 98.38 102 THR A CA 1
ATOM 706 C C . THR A 1 102 ? -20.139 -6.106 23.701 1.00 98.38 102 THR A C 1
ATOM 708 O O . THR A 1 102 ? -20.862 -6.285 24.675 1.00 98.38 102 THR A O 1
ATOM 711 N N . ALA A 1 103 ? -19.736 -4.889 23.321 1.00 98.38 103 ALA A N 1
ATOM 712 C CA . ALA A 1 103 ? -20.080 -3.659 24.034 1.00 98.38 103 ALA A CA 1
ATOM 713 C C . ALA A 1 103 ? -21.592 -3.363 24.014 1.00 98.38 103 ALA A C 1
ATOM 715 O O . ALA A 1 103 ? -22.160 -2.945 25.018 1.00 98.38 103 ALA A O 1
ATOM 716 N N . THR A 1 104 ? -22.263 -3.628 22.890 1.00 98.19 104 THR A N 1
ATOM 717 C CA . THR A 1 104 ? -23.713 -3.414 22.726 1.00 98.19 104 THR A CA 1
ATOM 718 C C . THR A 1 104 ? -24.544 -4.426 23.521 1.00 98.19 104 THR A C 1
ATOM 720 O O . THR A 1 104 ? -25.675 -4.137 23.901 1.00 98.19 104 THR A O 1
ATOM 723 N N . ALA A 1 105 ? -23.997 -5.616 23.779 1.00 98.12 105 ALA A N 1
ATOM 724 C CA . ALA A 1 105 ? -24.674 -6.679 24.517 1.00 98.12 105 ALA A CA 1
ATOM 725 C C . ALA A 1 105 ? -24.630 -6.504 26.047 1.00 98.12 105 ALA A C 1
ATOM 727 O O . ALA A 1 105 ? -25.171 -7.348 26.762 1.00 98.12 105 ALA A O 1
ATOM 728 N N . ILE A 1 106 ? -23.982 -5.452 26.560 1.00 97.25 106 ILE A N 1
ATOM 729 C CA . ILE A 1 106 ? -23.867 -5.214 28.001 1.00 97.25 106 ILE A CA 1
ATOM 730 C C . ILE A 1 106 ? -25.218 -4.795 28.567 1.00 97.25 106 ILE A C 1
ATOM 732 O O . ILE A 1 106 ? -25.735 -3.716 28.280 1.00 97.25 106 ILE A O 1
ATOM 736 N N . ASP A 1 107 ? -25.746 -5.654 29.430 1.00 96.12 107 ASP A N 1
ATOM 737 C CA . ASP A 1 107 ? -26.936 -5.413 30.232 1.00 96.12 107 ASP A CA 1
ATOM 738 C C . ASP A 1 107 ? -26.548 -5.544 31.710 1.00 96.12 107 ASP A C 1
ATOM 740 O O . ASP A 1 107 ? -26.477 -6.644 32.261 1.00 96.12 107 ASP A O 1
ATOM 744 N N . SER A 1 108 ? -26.182 -4.416 32.323 1.00 95.94 108 SER A N 1
ATOM 745 C CA . SER A 1 108 ? -25.738 -4.340 33.718 1.00 95.94 108 SER A CA 1
ATOM 746 C C . SER A 1 108 ? -26.271 -3.084 34.411 1.00 95.94 108 SER A C 1
ATOM 748 O O . SER A 1 108 ? -26.554 -2.058 33.784 1.00 95.94 108 SER A O 1
ATOM 750 N N . GLU A 1 109 ? -26.395 -3.167 35.734 1.00 95.12 109 GLU A N 1
ATOM 751 C CA . GLU A 1 109 ? -26.672 -2.035 36.625 1.00 95.12 109 GLU A CA 1
ATOM 752 C C . GLU A 1 109 ? -25.385 -1.470 37.258 1.00 95.12 109 GLU A C 1
ATOM 754 O O . GLU A 1 109 ? -25.440 -0.482 37.988 1.00 95.12 109 GLU A O 1
ATOM 759 N N . SER A 1 110 ? -24.227 -2.082 36.978 1.00 95.12 110 SER A N 1
ATOM 760 C CA . SER A 1 110 ? -22.915 -1.645 37.456 1.00 95.12 110 SER A CA 1
ATOM 761 C C . SER A 1 110 ? -22.265 -0.666 36.467 1.00 95.12 110 SER A C 1
ATOM 763 O O . SER A 1 110 ? -22.039 -1.047 35.316 1.00 95.12 110 SER A O 1
ATOM 765 N N . PRO A 1 111 ? -21.905 0.566 36.877 1.00 96.06 111 PRO A N 1
ATOM 766 C CA . PRO A 1 111 ? -21.174 1.510 36.023 1.00 96.06 111 PRO A CA 1
ATOM 767 C C . PRO A 1 111 ? -19.801 0.988 35.565 1.00 96.06 111 PRO A C 1
ATOM 769 O O . PRO A 1 111 ? -19.341 1.321 34.468 1.00 96.06 111 PRO A O 1
ATOM 772 N N . ASP A 1 112 ? -19.159 0.155 36.389 1.00 96.50 112 ASP A N 1
ATOM 773 C CA . ASP A 1 112 ? -17.834 -0.403 36.105 1.00 96.50 112 ASP A CA 1
ATOM 774 C C . ASP A 1 112 ? -17.860 -1.305 34.863 1.00 96.50 112 ASP A C 1
ATOM 776 O O . ASP A 1 112 ? -16.938 -1.243 34.058 1.00 96.50 112 ASP A O 1
ATOM 780 N N . ASP A 1 113 ? -18.943 -2.056 34.631 1.00 97.75 113 ASP A N 1
ATOM 781 C CA . ASP A 1 113 ? -19.043 -2.967 33.480 1.00 97.75 113 ASP A CA 1
ATOM 782 C C . ASP A 1 113 ? -19.057 -2.202 32.144 1.00 97.75 113 ASP A C 1
ATOM 784 O O . ASP A 1 113 ? -18.432 -2.624 31.169 1.00 97.75 113 ASP A O 1
ATOM 788 N N . PHE A 1 114 ? -19.734 -1.047 32.097 1.00 98.19 114 PHE A N 1
ATOM 789 C CA . PHE A 1 114 ? -19.729 -0.168 30.921 1.00 98.19 114 PHE A CA 1
ATOM 790 C C . PHE A 1 114 ? -18.357 0.474 30.719 1.00 98.19 114 PHE A C 1
ATOM 792 O O . PHE A 1 114 ? -17.867 0.544 29.593 1.00 98.19 114 PHE A O 1
ATOM 799 N N . THR A 1 115 ? -17.724 0.904 31.811 1.00 97.44 115 THR A N 1
ATOM 800 C CA . THR A 1 115 ? -16.400 1.539 31.784 1.00 97.44 115 THR A CA 1
ATOM 801 C C . THR A 1 115 ? -15.315 0.556 31.331 1.00 97.44 115 THR A C 1
ATOM 803 O O . THR A 1 115 ? -14.480 0.887 30.487 1.00 97.44 115 THR A O 1
ATOM 806 N N . ASP A 1 116 ? -15.349 -0.681 31.830 1.00 97.44 116 ASP A N 1
ATOM 807 C CA . ASP A 1 116 ? -14.399 -1.739 31.481 1.00 97.44 116 ASP A CA 1
ATOM 808 C C . ASP A 1 116 ? -14.519 -2.162 30.009 1.00 97.44 116 ASP A C 1
ATOM 810 O O . ASP A 1 116 ? -13.521 -2.533 29.384 1.00 97.44 116 ASP A O 1
ATOM 814 N N . ALA A 1 117 ? -15.710 -2.045 29.417 1.00 98.00 117 ALA A N 1
ATOM 815 C CA . ALA A 1 117 ? -15.959 -2.361 28.012 1.00 98.00 117 ALA A CA 1
ATOM 816 C C . ALA A 1 117 ? -15.403 -1.334 27.017 1.00 98.00 117 ALA A C 1
ATOM 818 O O . ALA A 1 117 ? -15.142 -1.679 25.861 1.00 98.00 117 ALA A O 1
ATOM 819 N N . VAL A 1 118 ? -15.160 -0.094 27.454 1.00 98.19 118 VAL A N 1
ATOM 820 C CA . VAL A 1 118 ? -14.559 0.946 26.605 1.00 98.19 118 VAL A CA 1
ATOM 821 C C . VAL A 1 118 ? -13.148 0.544 26.168 1.00 98.19 118 VAL A C 1
ATOM 823 O O . VAL A 1 118 ? -12.774 0.753 25.018 1.00 98.19 118 VAL A O 1
ATOM 826 N N . GLN A 1 119 ? -12.357 -0.078 27.048 1.00 97.62 119 GLN A N 1
ATOM 827 C CA . GLN A 1 119 ? -10.961 -0.432 26.758 1.00 97.62 119 GLN A CA 1
ATOM 828 C C . GLN A 1 119 ? -10.775 -1.417 25.586 1.00 97.62 119 GLN A C 1
ATOM 830 O O . GLN A 1 119 ? -10.003 -1.101 24.675 1.00 97.62 119 GLN A O 1
ATOM 835 N N . PRO A 1 120 ? -11.429 -2.596 25.551 1.00 98.06 120 PRO A N 1
ATOM 836 C CA . PRO A 1 120 ? -11.304 -3.504 24.413 1.00 98.06 120 PRO A CA 1
ATOM 837 C C . PRO A 1 120 ? -11.849 -2.892 23.116 1.00 98.06 120 PRO A C 1
ATOM 839 O O . PRO A 1 120 ? -11.246 -3.100 22.062 1.00 98.06 120 PRO A O 1
ATOM 842 N N . LEU A 1 121 ? -12.925 -2.096 23.187 1.00 98.62 121 LEU A N 1
ATOM 843 C CA . LEU A 1 121 ? -13.474 -1.391 22.027 1.00 98.62 121 LEU A CA 1
ATOM 844 C C . LEU A 1 121 ? -12.479 -0.364 21.469 1.00 98.62 121 LEU A C 1
ATOM 846 O O . LEU A 1 121 ? -12.164 -0.399 20.280 1.00 98.62 121 LEU A O 1
ATOM 850 N N . GLN A 1 122 ? -11.908 0.478 22.333 1.00 98.62 122 GLN A N 1
ATOM 851 C CA . GLN A 1 122 ? -10.887 1.451 21.950 1.00 98.62 122 GLN A CA 1
ATOM 852 C C . GLN A 1 122 ? -9.651 0.762 21.359 1.00 98.62 122 GLN A C 1
ATOM 854 O O . GLN A 1 122 ? -9.145 1.179 20.321 1.00 98.62 122 GLN A O 1
ATOM 859 N N . SER A 1 123 ? -9.199 -0.346 21.956 1.00 98.69 123 SER A N 1
ATOM 860 C CA . SER A 1 123 ? -8.071 -1.114 21.420 1.00 98.69 123 SER A CA 1
ATOM 861 C C . SER A 1 123 ? -8.346 -1.648 20.009 1.00 98.69 123 SER A C 1
ATOM 863 O O . SER A 1 123 ? -7.446 -1.650 19.168 1.00 98.69 123 SER A O 1
ATOM 865 N N . ALA A 1 124 ? -9.575 -2.085 19.720 1.00 98.75 124 ALA A N 1
ATOM 866 C CA . ALA A 1 124 ? -9.957 -2.515 18.378 1.00 98.75 124 ALA A CA 1
ATOM 867 C C . ALA A 1 124 ? -10.009 -1.337 17.385 1.00 98.75 124 ALA A C 1
ATOM 869 O O . ALA A 1 124 ? -9.527 -1.469 16.257 1.00 98.75 124 ALA A O 1
ATOM 870 N N . MET A 1 125 ? -10.507 -0.168 17.806 1.00 98.81 125 MET A N 1
ATOM 871 C CA . MET A 1 125 ? -10.483 1.058 16.993 1.00 98.81 125 MET A CA 1
ATOM 872 C C . MET A 1 125 ? -9.050 1.496 16.656 1.00 98.81 125 MET A C 1
ATOM 874 O O . MET A 1 125 ? -8.747 1.827 15.506 1.00 98.81 125 MET A O 1
ATOM 878 N N . ASP A 1 126 ? -8.142 1.436 17.631 1.00 98.88 126 ASP A N 1
ATOM 879 C CA . ASP A 1 126 ? -6.730 1.778 17.442 1.00 98.88 126 ASP A CA 1
ATOM 880 C C . ASP A 1 126 ? -6.058 0.827 16.439 1.00 98.88 126 ASP A C 1
ATOM 882 O O . ASP A 1 126 ? -5.299 1.268 15.573 1.00 98.88 126 ASP A O 1
ATOM 886 N N . LYS A 1 127 ? -6.374 -0.476 16.493 1.00 98.75 127 LYS A N 1
ATOM 887 C CA . LYS A 1 127 ? -5.878 -1.467 15.521 1.00 98.75 127 LYS A CA 1
ATOM 888 C C . LYS A 1 127 ? -6.375 -1.194 14.103 1.00 98.75 127 LYS A C 1
ATOM 890 O O . LYS A 1 127 ? -5.582 -1.297 13.169 1.00 98.75 127 LYS A O 1
ATOM 895 N N . VAL A 1 128 ? -7.650 -0.840 13.926 1.00 98.81 128 VAL A N 1
ATOM 896 C CA . VAL A 1 128 ? -8.185 -0.459 12.607 1.00 98.81 128 VAL A CA 1
ATOM 897 C C . VAL A 1 128 ? -7.483 0.795 12.096 1.00 98.81 128 VAL A C 1
ATOM 899 O O . VAL A 1 128 ? -7.016 0.805 10.961 1.00 98.81 128 VAL A O 1
ATOM 902 N N . THR A 1 129 ? -7.317 1.811 12.944 1.00 98.69 129 THR A N 1
ATOM 903 C CA . THR A 1 129 ? -6.586 3.039 12.593 1.00 98.69 129 THR A CA 1
ATOM 904 C C . THR A 1 129 ? -5.148 2.732 12.165 1.00 98.69 129 THR A C 1
ATOM 906 O O . THR A 1 129 ? -4.701 3.194 11.116 1.00 98.69 129 THR A O 1
ATOM 909 N N . ALA A 1 130 ? -4.439 1.885 12.916 1.00 98.75 130 ALA A N 1
ATOM 910 C CA . ALA A 1 130 ? -3.095 1.440 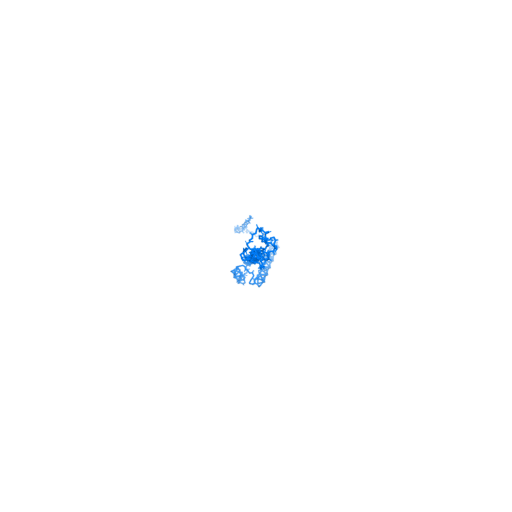12.557 1.00 98.75 130 ALA A CA 1
ATOM 911 C C . ALA A 1 130 ? -3.070 0.660 11.231 1.00 98.75 130 ALA A C 1
ATOM 913 O O . ALA A 1 130 ? -2.167 0.858 10.422 1.00 98.75 130 ALA A O 1
ATOM 914 N N . SER A 1 131 ? -4.071 -0.188 10.973 1.00 98.75 131 SER A N 1
ATOM 915 C CA . SER A 1 131 ? -4.194 -0.939 9.717 1.00 98.75 131 SER A CA 1
ATOM 916 C C . SER A 1 131 ? -4.463 -0.035 8.511 1.00 98.75 131 SER A C 1
ATOM 918 O O . SER A 1 131 ? -3.941 -0.288 7.425 1.00 98.75 131 SER A O 1
ATOM 920 N N . VAL A 1 132 ? -5.235 1.042 8.694 1.00 98.75 132 VAL A N 1
ATOM 921 C CA . VAL A 1 132 ? -5.453 2.066 7.661 1.00 98.75 132 VAL A CA 1
ATOM 922 C C . VAL A 1 132 ? -4.150 2.788 7.324 1.00 98.75 132 VAL A C 1
ATOM 924 O O . VAL A 1 132 ? -3.809 2.935 6.150 1.00 98.75 132 VAL A O 1
ATOM 927 N N . GLU A 1 133 ? -3.390 3.216 8.333 1.00 98.50 133 GLU A N 1
ATOM 928 C CA . GLU A 1 133 ? -2.098 3.870 8.101 1.00 98.50 133 GLU A CA 1
ATOM 929 C C . GLU A 1 133 ? -1.075 2.920 7.470 1.00 98.50 133 GLU A C 1
ATOM 931 O O . GLU A 1 133 ? -0.355 3.315 6.551 1.00 98.50 133 GLU A O 1
ATOM 936 N N . GLN A 1 134 ? -1.066 1.648 7.880 1.00 98.62 134 GLN A N 1
ATOM 937 C CA . GLN A 1 134 ? -0.233 0.629 7.248 1.00 98.62 134 GLN A CA 1
ATOM 938 C C . GLN A 1 134 ? -0.584 0.467 5.767 1.00 98.62 134 GLN A C 1
ATOM 940 O O . GLN A 1 134 ? 0.316 0.474 4.930 1.00 98.62 134 GLN A O 1
ATOM 945 N N . LYS A 1 135 ? -1.875 0.409 5.414 1.00 98.25 135 LYS A N 1
ATOM 946 C CA . LYS A 1 135 ? -2.284 0.302 4.009 1.00 98.25 135 LYS A CA 1
ATOM 947 C C . LYS A 1 135 ? -1.823 1.501 3.191 1.00 98.25 135 LYS A C 1
ATOM 949 O O . LYS A 1 135 ? -1.326 1.323 2.084 1.00 98.25 135 LYS A O 1
ATOM 954 N N . LYS A 1 136 ? -1.954 2.717 3.727 1.00 98.25 136 LYS A N 1
ATOM 955 C CA . LYS A 1 136 ? -1.461 3.927 3.052 1.00 98.25 136 LYS A CA 1
ATOM 956 C C . LYS A 1 136 ? 0.044 3.848 2.793 1.00 98.25 136 LYS A C 1
ATOM 958 O O . LYS A 1 136 ? 0.491 4.230 1.713 1.00 98.25 136 LYS A O 1
ATOM 963 N N . ALA A 1 137 ? 0.815 3.355 3.761 1.00 98.31 137 ALA A N 1
ATOM 964 C CA . ALA A 1 137 ? 2.253 3.164 3.606 1.00 98.31 137 ALA A CA 1
ATOM 965 C C . ALA A 1 137 ? 2.581 2.094 2.549 1.00 98.31 137 ALA A C 1
ATOM 967 O O . ALA A 1 137 ? 3.434 2.329 1.693 1.00 98.31 137 ALA A O 1
ATOM 968 N N . ASP A 1 138 ? 1.874 0.963 2.565 1.00 98.00 138 ASP A N 1
ATOM 969 C CA . ASP A 1 138 ? 2.057 -0.128 1.604 1.00 98.00 138 ASP A CA 1
ATOM 970 C C . ASP A 1 138 ? 1.706 0.313 0.174 1.00 98.00 138 ASP A C 1
ATOM 972 O O . ASP A 1 138 ? 2.471 0.065 -0.760 1.00 98.00 138 ASP A O 1
ATOM 976 N N . ASP A 1 139 ? 0.594 1.034 0.001 1.00 98.19 139 ASP A N 1
ATOM 977 C CA . ASP A 1 139 ? 0.167 1.579 -1.290 1.00 98.19 139 ASP A CA 1
ATOM 978 C C . ASP A 1 139 ? 1.182 2.606 -1.822 1.00 98.19 139 ASP A C 1
ATOM 980 O O . ASP A 1 139 ? 1.524 2.593 -3.008 1.00 98.19 139 ASP A O 1
ATOM 984 N N . ALA A 1 140 ? 1.715 3.472 -0.952 1.00 98.12 140 ALA A N 1
ATOM 985 C CA . ALA A 1 140 ? 2.749 4.435 -1.323 1.00 98.12 140 ALA A CA 1
ATOM 986 C C . ALA A 1 140 ? 4.057 3.742 -1.743 1.00 98.12 140 ALA A C 1
ATOM 988 O O . ALA A 1 140 ? 4.651 4.110 -2.760 1.00 98.12 140 ALA A O 1
ATOM 989 N N . ALA A 1 141 ? 4.483 2.711 -1.008 1.00 98.12 141 ALA A N 1
ATOM 990 C CA . ALA A 1 141 ? 5.667 1.924 -1.344 1.00 98.12 141 ALA A CA 1
ATOM 991 C C . ALA A 1 141 ? 5.492 1.168 -2.672 1.00 98.12 141 ALA A C 1
ATOM 993 O O . ALA A 1 141 ? 6.397 1.160 -3.511 1.00 98.12 141 ALA A O 1
ATOM 994 N N . ALA A 1 142 ? 4.314 0.580 -2.907 1.00 98.19 142 ALA A N 1
ATOM 995 C CA . ALA A 1 142 ? 3.987 -0.081 -4.167 1.00 98.19 142 ALA A CA 1
ATOM 996 C C . ALA A 1 142 ? 3.998 0.905 -5.347 1.00 98.19 142 ALA A C 1
ATOM 998 O O . ALA A 1 142 ? 4.557 0.597 -6.403 1.00 98.19 142 ALA A O 1
ATOM 999 N N . ALA A 1 143 ? 3.443 2.107 -5.164 1.00 98.19 143 ALA A N 1
ATOM 1000 C CA . ALA A 1 143 ? 3.453 3.158 -6.178 1.00 98.19 143 ALA A CA 1
ATOM 1001 C C . ALA A 1 143 ? 4.876 3.642 -6.502 1.00 98.19 143 ALA A C 1
ATOM 1003 O O . ALA A 1 143 ? 5.215 3.796 -7.678 1.00 98.19 143 ALA A O 1
ATOM 1004 N N . GLN A 1 144 ? 5.726 3.835 -5.487 1.00 98.12 144 GLN A N 1
ATOM 1005 C CA . GLN A 1 144 ? 7.128 4.205 -5.689 1.00 98.12 144 GLN A CA 1
ATOM 1006 C C . GLN A 1 144 ? 7.877 3.128 -6.479 1.00 98.12 144 GLN A C 1
ATOM 1008 O O . GLN A 1 144 ? 8.525 3.438 -7.477 1.00 98.12 144 GLN A O 1
ATOM 1013 N N . LYS A 1 145 ? 7.738 1.859 -6.082 1.00 98.00 145 LYS A N 1
ATOM 1014 C CA . LYS A 1 145 ? 8.389 0.744 -6.775 1.00 98.00 145 LYS A CA 1
ATOM 1015 C C . LYS A 1 145 ? 7.953 0.654 -8.239 1.00 98.00 145 LYS A C 1
ATOM 1017 O O . LYS A 1 145 ? 8.790 0.486 -9.120 1.00 98.00 145 LYS A O 1
ATOM 1022 N N . ALA A 1 146 ? 6.659 0.820 -8.515 1.00 97.81 146 ALA A N 1
ATOM 1023 C CA . ALA A 1 146 ? 6.145 0.833 -9.882 1.00 97.81 146 ALA A CA 1
ATOM 1024 C C . ALA A 1 146 ? 6.713 2.002 -10.712 1.00 97.81 146 ALA A C 1
ATOM 1026 O O . ALA A 1 146 ? 6.992 1.839 -11.901 1.00 97.81 146 ALA A O 1
ATOM 1027 N N . ALA A 1 147 ? 6.912 3.174 -10.100 1.00 97.69 147 ALA A N 1
ATOM 1028 C CA . ALA A 1 147 ? 7.532 4.319 -10.762 1.00 97.69 147 ALA A CA 1
ATOM 1029 C C . ALA A 1 147 ? 9.020 4.076 -11.073 1.00 97.69 147 ALA A C 1
ATOM 1031 O O . ALA A 1 147 ? 9.464 4.377 -12.181 1.00 97.69 147 ALA A O 1
ATOM 1032 N N . GLU A 1 148 ? 9.771 3.493 -10.136 1.00 97.50 148 GLU A N 1
ATOM 1033 C CA . GLU A 1 148 ? 11.181 3.129 -10.323 1.00 97.50 148 GLU A CA 1
ATOM 1034 C C . GLU A 1 148 ? 11.354 2.061 -11.414 1.00 97.50 148 GLU A C 1
ATOM 1036 O O . GLU A 1 148 ? 12.186 2.218 -12.307 1.00 97.50 148 GLU A O 1
ATOM 1041 N N . GLU A 1 149 ? 10.522 1.014 -11.408 1.00 97.94 149 GLU A N 1
ATOM 1042 C CA . GLU A 1 149 ? 10.532 -0.022 -12.449 1.00 97.94 149 GLU A CA 1
ATOM 1043 C C . GLU A 1 149 ? 10.217 0.560 -13.833 1.00 97.94 149 GLU A C 1
ATOM 1045 O O . GLU A 1 149 ? 10.850 0.185 -14.823 1.00 97.94 149 GLU A O 1
ATOM 1050 N N . LYS A 1 150 ? 9.275 1.506 -13.919 1.00 97.62 150 LYS A N 1
ATOM 1051 C CA . LYS A 1 150 ? 8.958 2.193 -15.175 1.00 97.62 150 LYS A CA 1
ATOM 1052 C C . LYS A 1 150 ? 10.122 3.062 -15.658 1.00 97.62 150 LYS A C 1
ATOM 1054 O O . LYS A 1 150 ? 10.458 3.004 -16.838 1.00 97.62 150 LYS A O 1
ATOM 1059 N N . ALA A 1 151 ? 10.753 3.825 -14.766 1.00 97.25 151 ALA A N 1
ATOM 1060 C CA . ALA A 1 151 ? 11.912 4.648 -15.109 1.00 97.25 151 ALA A CA 1
ATOM 1061 C C . ALA A 1 151 ? 13.082 3.788 -15.620 1.00 97.25 151 ALA A C 1
ATOM 1063 O O . ALA A 1 151 ? 13.654 4.094 -16.664 1.00 97.25 151 ALA A O 1
ATOM 1064 N N . ALA A 1 152 ? 13.368 2.663 -14.956 1.00 97.69 152 ALA A N 1
ATOM 1065 C CA . ALA A 1 152 ? 14.405 1.726 -15.386 1.00 97.69 152 ALA A CA 1
ATOM 1066 C C . ALA A 1 152 ? 14.102 1.097 -16.760 1.00 97.69 152 ALA A C 1
ATOM 1068 O O . ALA A 1 152 ? 15.004 0.917 -17.579 1.00 97.69 152 ALA A O 1
ATOM 1069 N N . GLN A 1 153 ? 12.834 0.782 -17.049 1.00 97.31 153 GLN A N 1
ATOM 1070 C CA . GLN A 1 153 ? 12.428 0.288 -18.370 1.00 97.31 153 GLN A CA 1
ATOM 1071 C C . GLN A 1 153 ? 12.598 1.347 -19.465 1.00 97.31 153 GLN A C 1
ATOM 1073 O O . GLN A 1 153 ? 13.052 1.022 -20.564 1.00 97.31 153 GLN A O 1
ATOM 1078 N N . GLU A 1 154 ? 12.249 2.604 -19.185 1.00 97.62 154 GLU A N 1
ATOM 1079 C CA . GLU A 1 154 ? 12.426 3.710 -20.129 1.00 97.62 154 GLU A CA 1
ATOM 1080 C C . GLU A 1 154 ? 13.910 3.988 -20.404 1.00 97.62 154 GLU A C 1
ATOM 1082 O O . GLU A 1 154 ? 14.282 4.190 -21.561 1.00 97.62 154 GLU A O 1
ATOM 1087 N N . GLU A 1 155 ? 14.764 3.941 -19.380 1.00 97.25 155 GLU A N 1
ATOM 1088 C CA . GLU A 1 155 ? 16.217 4.083 -19.526 1.00 97.25 155 GLU A CA 1
ATOM 1089 C C . GLU A 1 155 ? 16.805 2.948 -20.375 1.00 97.25 155 GLU A C 1
ATOM 1091 O O . GLU A 1 155 ? 17.457 3.211 -21.386 1.00 97.25 155 GLU A O 1
ATOM 1096 N N . ALA A 1 156 ? 16.473 1.690 -20.067 1.00 97.25 156 ALA A N 1
ATOM 1097 C CA . ALA A 1 156 ? 16.928 0.540 -20.848 1.00 97.25 156 ALA A CA 1
ATOM 1098 C C . ALA A 1 156 ? 16.458 0.598 -22.318 1.00 97.25 156 ALA A C 1
ATOM 1100 O O . ALA A 1 156 ? 17.195 0.226 -23.238 1.00 97.25 156 ALA A O 1
ATOM 1101 N N . ALA A 1 157 ? 15.238 1.086 -22.570 1.00 97.50 157 ALA A N 1
ATOM 1102 C CA . ALA A 1 157 ? 14.730 1.284 -23.925 1.00 97.50 157 ALA A CA 1
ATOM 1103 C C . ALA A 1 157 ? 15.494 2.389 -24.677 1.00 97.50 157 ALA A C 1
ATOM 1105 O O . ALA A 1 157 ? 15.797 2.225 -25.863 1.00 97.50 157 ALA A O 1
ATOM 1106 N N . GLN A 1 158 ? 15.838 3.490 -24.000 1.00 97.31 158 GLN A N 1
ATOM 1107 C CA . GLN A 1 158 ? 16.639 4.575 -24.572 1.00 97.31 158 GLN A CA 1
ATOM 1108 C C . GLN A 1 158 ? 18.069 4.127 -24.884 1.00 97.31 158 GLN A C 1
ATOM 1110 O O . GLN A 1 158 ? 18.556 4.392 -25.984 1.00 97.31 158 GLN A O 1
ATOM 1115 N N . GLU A 1 159 ? 18.719 3.400 -23.974 1.00 97.44 159 GLU A N 1
ATOM 1116 C CA . GLU A 1 159 ? 20.058 2.847 -24.203 1.00 97.44 159 GLU A CA 1
ATOM 1117 C C . GLU A 1 159 ? 20.075 1.904 -25.405 1.00 97.44 159 GLU A C 1
ATOM 1119 O O . GLU A 1 159 ? 20.942 2.013 -26.278 1.00 97.44 159 GLU A O 1
ATOM 1124 N N . LYS A 1 160 ? 19.075 1.020 -25.511 1.00 97.50 160 LYS A N 1
ATOM 1125 C CA . LYS A 1 160 ? 18.949 0.127 -26.664 1.00 97.50 160 LYS A CA 1
ATOM 1126 C C . LYS A 1 160 ? 18.752 0.908 -27.965 1.00 97.50 160 LYS A C 1
ATOM 1128 O O . LYS A 1 160 ? 19.397 0.595 -28.964 1.00 97.50 160 LYS A O 1
ATOM 1133 N N . ALA A 1 161 ? 17.896 1.929 -27.966 1.00 97.38 161 ALA A N 1
ATOM 1134 C CA . ALA A 1 161 ? 17.678 2.765 -29.144 1.00 97.38 161 ALA A CA 1
ATOM 1135 C C . ALA A 1 161 ? 18.955 3.517 -29.561 1.00 97.38 161 ALA A C 1
ATOM 1137 O O . ALA A 1 161 ? 19.266 3.588 -30.752 1.00 97.38 161 ALA A O 1
ATOM 1138 N N . ALA A 1 162 ? 19.723 4.034 -28.598 1.00 97.56 162 ALA A N 1
ATOM 1139 C CA . ALA A 1 162 ? 21.003 4.687 -28.855 1.00 97.56 162 ALA A CA 1
ATOM 1140 C C . ALA A 1 162 ? 22.044 3.705 -29.423 1.00 97.56 162 ALA A C 1
ATOM 1142 O O . ALA A 1 162 ? 22.734 4.030 -30.393 1.00 97.56 162 ALA A O 1
ATOM 1143 N N . ALA A 1 163 ? 22.122 2.487 -28.877 1.00 97.81 163 ALA A N 1
ATOM 1144 C CA . ALA A 1 163 ? 23.006 1.435 -29.376 1.00 97.81 163 ALA A CA 1
ATOM 1145 C C . ALA A 1 163 ? 22.647 1.011 -30.812 1.00 97.81 163 ALA A C 1
ATOM 1147 O O . ALA A 1 163 ? 23.533 0.913 -31.664 1.00 97.81 163 ALA A O 1
ATOM 1148 N N . ASP A 1 164 ? 21.355 0.831 -31.106 1.00 98.00 164 ASP A N 1
ATOM 1149 C CA . ASP A 1 164 ? 20.868 0.478 -32.444 1.00 98.00 164 ASP A CA 1
ATOM 1150 C C . ASP A 1 164 ? 21.183 1.594 -33.462 1.00 98.00 164 ASP A C 1
ATOM 1152 O O . ASP A 1 164 ? 21.641 1.315 -34.575 1.00 98.00 164 ASP A O 1
ATOM 1156 N N . GLN A 1 165 ? 21.022 2.869 -33.082 1.00 97.25 165 GLN A N 1
ATOM 1157 C CA . GLN A 1 165 ? 21.402 4.005 -33.931 1.00 97.25 165 GLN A CA 1
ATOM 1158 C C . GLN A 1 165 ? 22.912 4.067 -34.183 1.00 97.25 165 GLN A C 1
ATOM 1160 O O . GLN A 1 165 ? 23.333 4.277 -35.323 1.00 97.25 165 GLN A O 1
ATOM 1165 N N . ALA A 1 166 ? 23.736 3.862 -33.154 1.00 97.06 166 ALA A N 1
ATOM 1166 C CA . ALA A 1 166 ? 25.189 3.847 -33.299 1.00 97.06 166 ALA A CA 1
ATOM 1167 C C . ALA A 1 166 ? 25.655 2.701 -34.217 1.00 97.06 166 ALA A C 1
ATOM 1169 O O . ALA A 1 166 ? 26.502 2.905 -35.091 1.00 97.06 166 ALA A O 1
ATOM 1170 N N . ALA A 1 167 ? 25.061 1.511 -34.076 1.00 97.38 167 ALA A N 1
ATOM 1171 C CA . ALA A 1 167 ? 25.329 0.372 -34.948 1.00 97.38 167 ALA A CA 1
ATOM 1172 C C . ALA A 1 167 ? 24.923 0.658 -36.405 1.00 97.38 167 ALA A C 1
ATOM 1174 O O . ALA A 1 167 ? 25.703 0.392 -37.323 1.00 97.38 167 ALA A O 1
ATOM 1175 N N . ALA A 1 168 ? 23.750 1.263 -36.625 1.00 97.38 168 ALA A N 1
ATOM 1176 C CA . ALA A 1 168 ? 23.285 1.649 -37.955 1.00 97.38 168 ALA A CA 1
ATOM 1177 C C . ALA A 1 168 ? 24.201 2.693 -38.618 1.00 97.38 168 ALA A C 1
ATOM 1179 O O . ALA A 1 168 ? 24.541 2.555 -39.795 1.00 97.38 168 ALA A O 1
ATOM 1180 N N . GLN A 1 169 ? 24.658 3.704 -37.870 1.00 97.19 169 GLN A N 1
ATOM 1181 C CA . GLN A 1 169 ? 25.599 4.710 -38.379 1.00 97.19 169 GLN A CA 1
ATOM 1182 C C . GLN A 1 169 ? 26.944 4.091 -38.766 1.00 97.19 169 GLN A C 1
ATOM 1184 O O . GLN A 1 169 ? 27.485 4.409 -39.827 1.00 97.19 169 GLN A O 1
ATOM 1189 N N . LYS A 1 170 ? 27.466 3.167 -37.950 1.00 96.88 170 LYS A N 1
ATOM 1190 C CA . LYS A 1 170 ? 28.708 2.452 -38.261 1.00 96.88 170 LYS A CA 1
ATOM 1191 C C . LYS A 1 170 ? 28.568 1.608 -39.530 1.00 96.88 170 LYS A C 1
ATOM 1193 O O . LYS A 1 170 ? 29.415 1.706 -4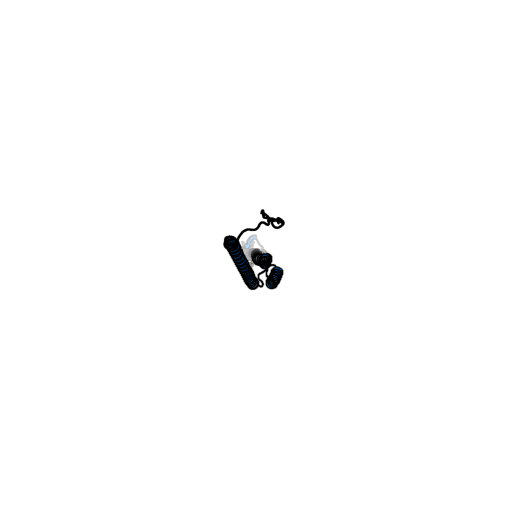0.414 1.00 96.88 170 LYS A O 1
ATOM 1198 N N . ALA A 1 171 ? 27.480 0.847 -39.657 1.00 96.62 171 ALA A N 1
ATOM 1199 C CA . ALA A 1 171 ? 27.210 0.047 -40.851 1.00 96.62 171 ALA A CA 1
ATOM 1200 C C . ALA A 1 171 ? 27.075 0.918 -42.115 1.00 96.62 171 ALA A C 1
ATOM 1202 O O . ALA A 1 171 ? 27.615 0.573 -43.167 1.00 96.62 171 ALA A O 1
ATOM 1203 N N . ALA A 1 172 ? 26.415 2.077 -42.015 1.00 96.56 172 ALA A N 1
ATOM 1204 C CA . ALA A 1 172 ? 26.301 3.025 -43.123 1.00 96.56 172 ALA A CA 1
ATOM 1205 C C . ALA A 1 172 ? 27.664 3.619 -43.528 1.00 96.56 172 ALA A C 1
ATOM 1207 O O . ALA A 1 172 ? 27.961 3.715 -44.721 1.00 96.56 172 ALA A O 1
ATOM 1208 N N . ALA A 1 173 ? 28.513 3.972 -42.557 1.00 96.44 173 ALA A N 1
ATOM 1209 C CA . ALA A 1 173 ? 29.862 4.473 -42.818 1.00 96.44 173 ALA A CA 1
ATOM 1210 C C . ALA A 1 173 ? 30.754 3.412 -43.488 1.00 96.44 173 ALA A C 1
ATOM 1212 O O . ALA A 1 173 ? 31.462 3.717 -44.450 1.00 96.44 173 ALA A O 1
ATOM 1213 N N . GLU A 1 174 ? 30.686 2.157 -43.034 1.00 96.12 174 GLU A N 1
ATOM 1214 C CA . GLU A 1 174 ? 31.410 1.034 -43.641 1.00 96.12 174 GLU A CA 1
ATOM 1215 C C . GLU A 1 174 ? 30.935 0.758 -45.076 1.00 96.12 174 GLU A C 1
ATOM 1217 O O . GLU A 1 174 ? 31.762 0.587 -45.975 1.00 96.12 174 GLU A O 1
ATOM 1222 N N . ALA A 1 175 ? 29.621 0.788 -45.327 1.00 95.75 175 ALA A N 1
ATOM 1223 C CA . ALA A 1 175 ? 29.063 0.629 -46.668 1.00 95.75 175 ALA A CA 1
ATOM 1224 C C . ALA A 1 175 ? 29.499 1.763 -47.614 1.00 95.75 175 ALA A C 1
ATOM 1226 O O . ALA A 1 175 ? 29.886 1.506 -48.756 1.00 95.75 175 ALA A O 1
ATOM 1227 N N . ALA A 1 176 ? 29.501 3.012 -47.135 1.00 95.00 176 ALA A N 1
ATOM 1228 C CA . ALA A 1 176 ? 29.971 4.164 -47.904 1.00 95.00 176 ALA A CA 1
ATOM 1229 C C . ALA A 1 176 ? 31.473 4.069 -48.232 1.00 95.00 176 ALA A C 1
ATOM 1231 O O . ALA A 1 176 ? 31.878 4.345 -49.364 1.00 95.00 176 ALA A O 1
ATOM 1232 N N . ALA A 1 177 ? 32.301 3.624 -47.279 1.00 94.62 177 ALA A N 1
ATOM 1233 C CA . ALA A 1 177 ? 33.732 3.413 -47.498 1.00 94.62 177 ALA A CA 1
ATOM 1234 C C . ALA A 1 177 ? 33.999 2.316 -48.545 1.00 94.62 177 ALA A C 1
ATOM 1236 O O . ALA A 1 177 ? 34.833 2.504 -49.434 1.00 94.62 177 ALA A O 1
ATOM 1237 N N . GLN A 1 178 ? 33.257 1.204 -48.492 1.00 93.88 178 GLN A N 1
ATOM 1238 C CA . GLN A 1 178 ? 33.350 0.132 -49.489 1.00 93.88 178 GLN A CA 1
ATOM 1239 C C . GLN A 1 178 ? 32.898 0.595 -50.880 1.00 93.88 178 GLN A C 1
ATOM 1241 O O . GLN A 1 178 ? 33.568 0.301 -51.871 1.00 93.88 178 GLN A O 1
ATOM 1246 N N . ALA A 1 179 ? 31.801 1.356 -50.966 1.00 93.81 179 ALA A N 1
ATOM 1247 C CA . ALA A 1 179 ? 31.322 1.915 -52.229 1.00 93.81 179 ALA A CA 1
ATOM 1248 C C . ALA A 1 179 ? 32.363 2.850 -52.863 1.00 93.81 179 ALA A C 1
ATOM 1250 O O . ALA A 1 179 ? 32.661 2.724 -54.053 1.00 93.81 179 ALA A O 1
ATOM 1251 N N . LYS A 1 180 ? 32.982 3.726 -52.059 1.00 92.19 180 LYS A N 1
ATOM 1252 C CA . LYS A 1 180 ? 34.061 4.606 -52.520 1.00 92.19 180 LYS A CA 1
ATOM 1253 C C . LYS A 1 180 ? 35.268 3.806 -53.015 1.00 92.19 180 LYS A C 1
ATOM 1255 O O . LYS A 1 180 ? 35.737 4.053 -54.123 1.00 92.19 180 LYS A O 1
ATOM 1260 N N . ALA A 1 181 ? 35.726 2.814 -52.247 1.00 90.75 181 ALA A N 1
ATOM 1261 C CA . ALA A 1 181 ? 36.855 1.968 -52.634 1.00 90.75 181 ALA A CA 1
ATOM 1262 C C . ALA A 1 181 ? 36.607 1.229 -53.961 1.00 90.75 181 ALA A C 1
ATOM 1264 O O . ALA A 1 181 ? 37.507 1.141 -54.796 1.00 90.75 181 ALA A O 1
ATOM 1265 N N . LYS A 1 182 ? 35.378 0.746 -54.190 1.00 90.88 182 LYS A N 1
ATOM 1266 C CA . LYS A 1 182 ? 34.996 0.123 -55.462 1.00 90.88 182 LYS A CA 1
ATOM 1267 C C . LYS A 1 182 ? 35.015 1.128 -56.619 1.00 90.88 182 LYS A C 1
ATOM 1269 O O . LYS A 1 182 ? 35.581 0.818 -57.663 1.00 90.88 182 LYS A O 1
ATOM 1274 N N . SER A 1 183 ? 34.475 2.334 -56.420 1.00 87.56 183 SER A N 1
ATOM 1275 C CA . SER A 1 183 ? 34.492 3.381 -57.452 1.00 87.56 183 SER A CA 1
ATOM 1276 C C . SER A 1 183 ? 35.912 3.847 -57.805 1.00 87.56 183 SER A C 1
ATOM 1278 O O . SER A 1 183 ? 36.230 4.006 -58.982 1.00 87.56 183 SER A O 1
ATOM 1280 N N . ASP A 1 184 ? 36.794 3.979 -56.808 1.00 87.25 1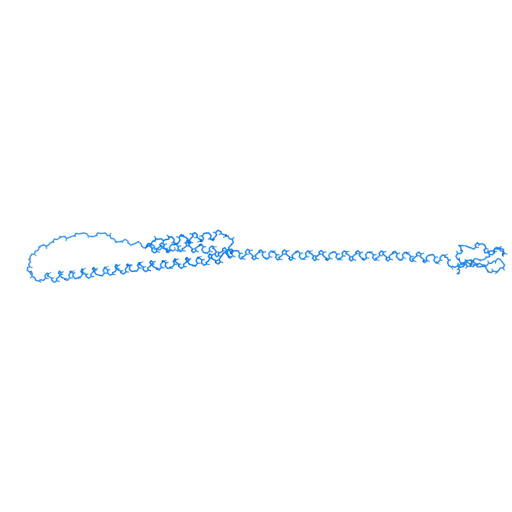84 ASP A N 1
ATOM 1281 C CA . ASP A 1 184 ? 38.195 4.362 -57.013 1.00 87.25 184 ASP A CA 1
ATOM 1282 C C . ASP A 1 184 ? 38.950 3.263 -57.794 1.00 87.25 184 ASP A C 1
ATOM 1284 O O . ASP A 1 184 ? 39.747 3.560 -58.688 1.00 87.25 184 ASP A O 1
ATOM 1288 N N . ALA A 1 185 ? 38.663 1.984 -57.516 1.00 81.94 185 ALA A N 1
ATOM 1289 C CA . ALA A 1 185 ? 39.230 0.853 -58.251 1.00 81.94 185 ALA A CA 1
ATOM 1290 C C . ALA A 1 185 ? 38.745 0.789 -59.715 1.00 81.94 185 ALA A C 1
ATOM 1292 O O . ALA A 1 185 ? 39.548 0.536 -60.616 1.00 81.94 185 ALA A O 1
ATOM 1293 N N . GLU A 1 186 ? 37.459 1.053 -59.971 1.00 80.38 186 GLU A N 1
ATOM 1294 C CA . GLU A 1 186 ? 36.893 1.123 -61.328 1.00 80.38 186 GLU A CA 1
ATOM 1295 C C . GLU A 1 186 ? 37.484 2.300 -62.128 1.00 80.38 186 GLU A C 1
ATOM 1297 O O . GLU A 1 186 ? 37.864 2.130 -63.291 1.00 80.38 186 GLU A O 1
ATOM 1302 N N . ALA A 1 187 ? 37.661 3.470 -61.503 1.00 76.88 187 ALA A N 1
ATOM 1303 C CA . ALA A 1 187 ? 38.302 4.628 -62.130 1.00 76.88 187 ALA A CA 1
ATOM 1304 C C . ALA A 1 187 ? 39.778 4.359 -62.493 1.00 76.88 187 ALA A C 1
ATOM 1306 O O . ALA A 1 187 ? 40.222 4.698 -63.595 1.00 76.88 187 ALA A O 1
ATOM 1307 N N . ALA A 1 188 ? 40.532 3.681 -61.619 1.00 74.38 188 ALA A N 1
ATOM 1308 C CA . ALA A 1 188 ? 41.916 3.285 -61.895 1.00 74.38 188 ALA A CA 1
ATOM 1309 C C . ALA A 1 188 ? 42.026 2.274 -63.060 1.00 74.38 188 ALA A C 1
ATOM 1311 O O . ALA A 1 188 ? 42.960 2.337 -63.871 1.00 74.38 188 ALA A O 1
ATOM 1312 N N . GLN A 1 189 ? 41.054 1.364 -63.204 1.00 73.75 189 GLN A N 1
ATOM 1313 C CA . GLN A 1 189 ? 40.993 0.459 -64.357 1.00 73.75 189 GLN A CA 1
ATOM 1314 C C . GLN A 1 189 ? 40.691 1.198 -65.671 1.00 73.75 189 GLN A C 1
ATOM 1316 O O . GLN A 1 189 ? 41.272 0.863 -66.703 1.00 73.75 189 GLN A O 1
ATOM 1321 N N . GLN A 1 190 ? 39.852 2.237 -65.657 1.00 66.94 190 GLN A N 1
ATOM 1322 C CA . GLN A 1 190 ? 39.582 3.036 -66.860 1.00 66.94 190 GLN A CA 1
ATOM 1323 C C . GLN A 1 190 ? 40.789 3.893 -67.281 1.00 66.94 190 GLN A C 1
ATOM 1325 O O . GLN A 1 190 ? 41.116 3.945 -68.470 1.00 66.94 190 GLN A O 1
ATOM 1330 N N . GLN A 1 191 ? 41.516 4.495 -66.330 1.00 61.84 191 GLN A N 1
ATOM 1331 C CA . GLN A 1 191 ? 42.741 5.248 -66.639 1.00 61.84 191 GLN A CA 1
ATOM 1332 C C . GLN A 1 191 ? 43.847 4.365 -67.236 1.00 61.84 191 GLN A C 1
ATOM 1334 O O . GLN A 1 191 ? 44.504 4.766 -68.199 1.00 61.84 191 GLN A O 1
ATOM 1339 N N . SER A 1 192 ? 44.027 3.140 -66.731 1.00 58.91 192 SER A N 1
ATOM 1340 C CA . SER A 1 192 ? 45.029 2.216 -67.286 1.00 58.91 192 SER A CA 1
ATOM 1341 C C . SER A 1 192 ? 44.689 1.735 -68.707 1.00 58.91 192 SER A C 1
ATOM 1343 O O . SER A 1 192 ? 45.602 1.533 -69.512 1.00 58.91 192 SER A O 1
ATOM 1345 N N . GLN A 1 193 ? 43.406 1.647 -69.078 1.00 56.53 193 GLN A N 1
ATOM 1346 C CA . GLN A 1 193 ? 42.995 1.355 -70.459 1.00 56.53 193 GLN A CA 1
ATOM 1347 C C . GLN A 1 193 ? 43.167 2.558 -71.405 1.00 56.53 193 GLN A C 1
ATOM 1349 O O . GLN A 1 193 ? 43.599 2.375 -72.544 1.00 56.53 193 GLN A O 1
ATOM 1354 N N . GLN A 1 194 ? 42.928 3.793 -70.946 1.00 53.22 194 GLN A N 1
ATOM 1355 C CA . GLN A 1 194 ? 43.150 4.992 -71.771 1.00 53.22 194 GLN A CA 1
ATOM 1356 C C . GLN A 1 194 ? 44.637 5.292 -72.015 1.00 53.22 194 GLN A C 1
ATOM 1358 O O . GLN A 1 194 ? 44.994 5.752 -73.102 1.00 53.22 194 GLN A O 1
ATOM 1363 N N . GLN A 1 195 ? 45.519 4.988 -71.058 1.00 53.44 195 GLN A N 1
ATOM 1364 C CA . GLN A 1 195 ? 46.957 5.251 -71.191 1.00 53.44 195 GLN A CA 1
ATOM 1365 C C . GLN A 1 195 ? 47.698 4.178 -72.014 1.00 53.44 195 GLN A C 1
ATOM 1367 O O . GLN A 1 195 ? 48.746 4.461 -72.595 1.00 53.44 195 GLN A O 1
ATOM 1372 N N . SER A 1 196 ? 47.145 2.963 -72.129 1.00 53.47 196 SER A N 1
ATOM 1373 C CA . SER A 1 196 ? 47.739 1.885 -72.937 1.00 53.47 196 SER A CA 1
ATOM 1374 C C . SER A 1 196 ? 47.325 1.920 -74.421 1.00 53.47 196 SER A C 1
ATOM 1376 O O . SER A 1 196 ? 48.029 1.368 -75.269 1.00 53.47 196 SER A O 1
ATOM 1378 N N . GLY A 1 197 ? 46.221 2.600 -74.768 1.00 55.22 197 GLY A N 1
ATOM 1379 C CA . GLY A 1 197 ? 45.578 2.449 -76.081 1.00 55.22 197 GLY A CA 1
ATOM 1380 C C . GLY A 1 197 ? 45.419 3.690 -76.964 1.00 55.22 197 GLY A C 1
ATOM 1381 O O . GLY A 1 197 ? 45.157 3.519 -78.145 1.00 55.22 197 GLY A O 1
ATOM 1382 N N . ASN A 1 198 ? 45.568 4.928 -76.484 1.00 60.38 198 ASN A N 1
ATOM 1383 C CA . ASN A 1 198 ? 45.066 6.069 -77.279 1.00 60.38 198 ASN A CA 1
ATOM 1384 C C . ASN A 1 198 ? 46.088 6.816 -78.134 1.00 60.38 198 ASN A C 1
ATOM 1386 O O . ASN A 1 198 ? 45.694 7.656 -78.939 1.00 60.38 198 ASN A O 1
ATOM 1390 N N . GLY A 1 199 ? 47.373 6.485 -78.025 1.00 72.69 199 GLY A N 1
ATOM 1391 C CA . GLY A 1 199 ? 48.384 7.111 -78.867 1.00 72.69 199 GLY A CA 1
ATOM 1392 C C . GLY A 1 199 ? 48.720 6.302 -80.124 1.00 72.69 199 GLY A C 1
ATOM 1393 O O . GLY A 1 199 ? 48.740 5.060 -80.112 1.00 72.69 199 GLY A O 1
ATOM 1394 N N . SER A 1 200 ? 49.041 7.004 -81.205 1.00 82.56 200 SER A N 1
ATOM 1395 C CA . SER A 1 200 ? 49.622 6.409 -82.415 1.00 82.56 200 SER A CA 1
ATOM 1396 C C . SER A 1 200 ? 51.133 6.244 -82.233 1.00 82.56 200 SER A C 1
ATOM 1398 O O . SER A 1 200 ? 51.800 7.098 -81.659 1.00 82.56 200 SER A O 1
ATOM 1400 N N . LEU A 1 201 ? 51.705 5.124 -82.668 1.00 87.12 201 LEU A N 1
ATOM 1401 C CA . LEU A 1 201 ? 53.153 4.926 -82.652 1.00 87.12 201 LEU A CA 1
ATOM 1402 C C . LEU A 1 201 ? 53.774 5.675 -83.829 1.00 87.12 201 LEU A C 1
ATOM 1404 O O . LEU A 1 201 ? 53.285 5.567 -84.951 1.00 87.12 201 LEU A O 1
ATOM 1408 N N . LEU A 1 202 ? 54.864 6.398 -83.583 1.00 89.25 202 LEU A N 1
ATOM 1409 C CA . LEU A 1 202 ? 55.578 7.175 -84.592 1.00 89.25 202 LEU A CA 1
ATOM 1410 C C . LEU A 1 202 ? 56.946 6.541 -84.864 1.00 89.25 202 LEU A C 1
ATOM 1412 O O . LEU A 1 202 ? 57.720 6.284 -83.940 1.00 89.25 202 LEU A O 1
ATOM 1416 N N . ALA A 1 203 ? 57.277 6.293 -86.127 1.00 91.12 203 ALA A N 1
ATOM 1417 C CA . ALA A 1 203 ? 58.582 5.764 -86.513 1.00 91.12 203 ALA A CA 1
ATOM 1418 C C . ALA A 1 203 ? 59.148 6.496 -87.727 1.00 91.12 203 ALA A C 1
ATOM 1420 O O . ALA A 1 203 ? 58.405 6.953 -88.592 1.00 91.12 203 ALA A O 1
ATOM 1421 N N . VAL A 1 204 ? 60.472 6.577 -87.791 1.00 91.38 204 VAL A N 1
ATOM 1422 C CA . VAL A 1 204 ? 61.209 7.012 -88.977 1.00 91.38 204 VAL A CA 1
ATOM 1423 C C . VAL A 1 204 ? 61.610 5.767 -89.755 1.00 91.38 204 VAL A C 1
ATOM 1425 O O . VAL A 1 204 ? 62.108 4.794 -89.182 1.00 91.38 204 VAL A O 1
ATOM 1428 N N . CYS A 1 205 ? 61.359 5.777 -91.053 1.00 93.62 205 CYS A N 1
ATOM 1429 C CA . CYS A 1 205 ? 61.727 4.716 -91.972 1.00 93.62 205 CYS A CA 1
ATOM 1430 C C . CYS A 1 205 ? 63.192 4.867 -92.415 1.00 93.62 205 CYS A C 1
ATOM 1432 O O . CYS A 1 205 ? 63.826 5.898 -92.176 1.00 93.62 205 CYS A O 1
ATOM 1434 N N . LYS A 1 206 ? 63.783 3.838 -93.034 1.00 92.19 206 LYS A N 1
ATOM 1435 C CA . LYS A 1 206 ? 65.190 3.905 -93.484 1.00 92.19 206 LYS A CA 1
ATOM 1436 C C . LYS A 1 206 ? 65.461 4.981 -94.532 1.00 92.19 206 LYS A C 1
ATOM 1438 O O . LYS A 1 206 ? 66.582 5.468 -94.601 1.00 92.19 206 LYS A O 1
ATOM 1443 N N . ASP A 1 207 ? 64.450 5.363 -95.299 1.00 90.56 207 ASP A N 1
ATOM 1444 C CA . ASP A 1 207 ? 64.526 6.451 -96.276 1.00 90.56 207 ASP A CA 1
ATOM 1445 C C . ASP A 1 207 ? 64.306 7.852 -95.668 1.00 90.56 207 ASP A C 1
ATOM 1447 O O . ASP A 1 207 ? 64.282 8.843 -96.391 1.00 90.56 207 ASP A O 1
ATOM 1451 N N . GLY A 1 208 ? 64.147 7.947 -94.343 1.00 88.25 208 GLY A N 1
ATOM 1452 C CA . GLY A 1 208 ? 63.945 9.202 -93.619 1.00 88.25 208 GLY A CA 1
ATOM 1453 C C . GLY A 1 208 ? 62.489 9.666 -93.524 1.00 88.25 208 GLY A C 1
ATOM 1454 O O . GLY A 1 208 ? 62.212 10.628 -92.804 1.00 88.25 208 GLY A O 1
ATOM 1455 N N . THR A 1 209 ? 61.541 8.991 -94.184 1.00 91.25 209 THR A N 1
ATOM 1456 C CA . THR A 1 209 ? 60.110 9.319 -94.065 1.00 91.25 209 THR A CA 1
ATOM 1457 C C . THR A 1 209 ? 59.555 8.928 -92.692 1.00 91.25 209 THR A C 1
ATOM 1459 O O . THR A 1 209 ? 60.115 8.087 -91.989 1.00 91.25 209 THR A O 1
ATOM 1462 N N . ARG A 1 210 ? 58.451 9.556 -92.266 1.00 91.44 210 ARG A N 1
ATOM 1463 C CA . ARG A 1 210 ? 57.774 9.232 -90.999 1.00 91.44 210 ARG A CA 1
ATOM 1464 C C . ARG A 1 210 ? 56.522 8.410 -91.270 1.00 91.44 210 ARG A C 1
ATOM 1466 O O . ARG A 1 210 ? 55.712 8.778 -92.112 1.00 91.44 210 ARG A O 1
ATOM 1473 N N . SER A 1 211 ? 56.344 7.333 -90.515 1.00 89.31 211 SER A N 1
ATOM 1474 C CA . SER A 1 211 ? 55.142 6.504 -90.522 1.00 89.31 211 SER A CA 1
ATOM 1475 C C . SER A 1 211 ? 54.462 6.590 -89.159 1.00 89.31 211 SER A C 1
ATOM 1477 O O . SER A 1 211 ? 55.136 6.628 -88.125 1.00 89.31 211 SER A O 1
ATOM 1479 N N . THR A 1 212 ? 53.132 6.619 -89.163 1.00 89.44 212 THR A N 1
ATOM 1480 C CA . THR A 1 212 ? 52.289 6.620 -87.965 1.00 89.44 212 THR A CA 1
ATOM 1481 C C . THR A 1 212 ? 51.415 5.367 -87.955 1.00 89.44 212 THR A C 1
ATOM 1483 O O . THR A 1 212 ? 50.908 4.944 -88.995 1.00 89.44 212 THR A O 1
ATOM 1486 N N . SER A 1 213 ? 51.286 4.708 -86.803 1.00 87.31 213 SER A N 1
ATOM 1487 C CA . SER A 1 213 ? 50.385 3.560 -86.669 1.00 87.31 213 SER A CA 1
ATOM 1488 C C . SER A 1 213 ? 48.936 4.015 -86.513 1.00 87.31 213 SER A C 1
ATOM 1490 O O . SER A 1 213 ? 48.668 5.152 -86.126 1.00 87.31 213 SER A O 1
ATOM 1492 N N . ALA A 1 214 ? 47.989 3.091 -86.689 1.00 82.75 214 ALA A N 1
ATOM 1493 C CA . ALA A 1 214 ? 46.639 3.297 -86.175 1.00 82.75 214 ALA A CA 1
ATOM 1494 C C . ALA A 1 214 ? 46.680 3.553 -84.646 1.00 82.75 214 ALA A C 1
ATOM 1496 O O . ALA A 1 214 ? 47.551 2.979 -83.966 1.00 82.75 214 ALA A O 1
ATOM 1497 N N . PRO A 1 215 ? 45.779 4.393 -84.098 1.00 80.06 215 PRO A N 1
ATOM 1498 C CA . PRO A 1 215 ? 45.638 4.576 -82.655 1.00 80.06 215 PRO A CA 1
ATOM 1499 C C . PRO A 1 215 ? 45.491 3.224 -81.947 1.00 80.06 215 PRO A C 1
ATOM 1501 O O . PRO A 1 215 ? 44.747 2.357 -82.404 1.00 80.06 215 PRO A O 1
ATOM 1504 N N . GLY A 1 216 ? 46.265 3.007 -80.882 1.00 74.69 216 GLY A N 1
ATOM 1505 C CA . GLY A 1 216 ? 46.203 1.772 -80.090 1.00 74.69 216 GLY A CA 1
ATOM 1506 C C . GLY A 1 216 ? 46.891 0.549 -80.677 1.00 74.69 216 GLY A C 1
ATOM 1507 O O . GLY A 1 216 ? 46.837 -0.520 -80.072 1.00 74.69 216 GLY A O 1
ATOM 1508 N N . ALA A 1 217 ? 47.610 0.676 -81.799 1.00 81.81 217 ALA A N 1
ATOM 1509 C CA . ALA A 1 217 ? 48.417 -0.430 -82.314 1.00 81.81 217 ALA A CA 1
ATOM 1510 C C . ALA A 1 217 ? 49.406 -0.908 -81.231 1.00 81.81 217 ALA A C 1
ATOM 1512 O O . ALA A 1 217 ? 50.159 -0.081 -80.714 1.00 81.81 217 ALA A O 1
ATOM 1513 N N . PRO A 1 218 ? 49.460 -2.201 -80.865 1.00 80.12 218 PRO A N 1
ATOM 1514 C CA . PRO A 1 218 ? 50.260 -2.670 -79.727 1.00 80.12 218 PRO A CA 1
ATOM 1515 C C . PRO A 1 218 ? 51.774 -2.547 -79.963 1.00 80.12 218 PRO A C 1
ATOM 1517 O O . PRO A 1 218 ? 52.558 -2.545 -79.018 1.00 80.12 218 PRO A O 1
ATOM 1520 N N . ASN A 1 219 ? 52.204 -2.438 -81.222 1.00 83.75 219 ASN A N 1
ATOM 1521 C CA . ASN A 1 219 ? 53.602 -2.342 -81.626 1.00 83.75 219 ASN A CA 1
ATOM 1522 C C . ASN A 1 219 ? 53.735 -1.737 -83.039 1.00 83.75 219 ASN A C 1
ATOM 1524 O O . ASN A 1 219 ? 52.753 -1.519 -83.740 1.00 83.75 219 ASN A O 1
ATOM 1528 N N . TYR A 1 220 ? 54.973 -1.491 -83.474 1.00 85.56 220 TYR A N 1
ATOM 1529 C CA . TYR A 1 220 ? 55.301 -0.864 -84.764 1.00 85.56 220 TYR A CA 1
ATOM 1530 C C . TYR A 1 220 ? 55.176 -1.809 -85.979 1.00 85.56 220 TYR A C 1
ATOM 1532 O O . TYR A 1 220 ? 55.828 -1.612 -87.007 1.00 85.56 220 TYR A O 1
ATOM 1540 N N . ARG A 1 221 ? 54.423 -2.908 -85.860 1.00 87.00 221 ARG A N 1
ATOM 1541 C CA . ARG A 1 221 ? 54.374 -3.949 -86.893 1.00 87.00 221 ARG A CA 1
ATOM 1542 C C . ARG A 1 221 ? 53.696 -3.415 -88.156 1.00 87.00 221 ARG A C 1
ATOM 1544 O O . ARG A 1 221 ? 52.623 -2.832 -88.089 1.00 87.00 221 ARG A O 1
ATOM 1551 N N . GLY A 1 222 ? 54.330 -3.630 -89.309 1.00 85.69 222 GLY A N 1
ATOM 1552 C CA . GLY A 1 222 ? 53.834 -3.182 -90.617 1.00 85.69 222 GLY A CA 1
ATOM 1553 C C . GLY A 1 222 ? 54.216 -1.745 -90.993 1.00 85.69 222 GLY A C 1
ATOM 1554 O O . GLY A 1 222 ? 54.197 -1.413 -92.180 1.00 85.69 222 GLY A O 1
ATOM 1555 N N . MET A 1 223 ? 54.645 -0.921 -90.030 1.00 90.00 223 MET A N 1
ATOM 1556 C CA . MET A 1 223 ? 55.152 0.425 -90.302 1.00 90.00 223 MET A CA 1
ATOM 1557 C C . MET A 1 223 ? 56.459 0.359 -91.092 1.00 90.00 223 MET A C 1
ATOM 1559 O O . MET A 1 223 ? 57.298 -0.511 -90.852 1.00 90.00 223 MET A O 1
ATOM 1563 N N . CYS A 1 224 ? 56.631 1.282 -92.040 1.00 90.19 224 CYS A N 1
ATOM 1564 C CA . CYS A 1 224 ? 57.802 1.350 -92.919 1.00 90.19 224 CYS A CA 1
ATOM 1565 C C . CYS A 1 224 ? 58.074 0.080 -93.751 1.00 90.19 224 CYS A C 1
ATOM 1567 O O . CYS A 1 224 ? 59.169 -0.064 -94.291 1.00 90.19 224 CYS A O 1
ATOM 1569 N N . SER A 1 225 ? 57.109 -0.840 -93.882 1.00 91.00 225 SER A N 1
ATOM 1570 C CA . SER A 1 225 ? 57.268 -2.091 -94.648 1.00 91.00 225 SER A CA 1
ATOM 1571 C C . SER A 1 225 ? 57.671 -1.847 -96.107 1.00 91.00 225 SER A C 1
ATOM 1573 O O . SER A 1 225 ? 58.537 -2.543 -96.624 1.00 91.00 225 SER A O 1
ATOM 1575 N N . HIS A 1 226 ? 57.128 -0.798 -96.726 1.00 87.56 226 HIS A N 1
ATOM 1576 C CA . HIS A 1 226 ? 57.452 -0.381 -98.095 1.00 87.56 226 HIS A CA 1
ATOM 1577 C C . HIS A 1 226 ? 58.678 0.545 -98.186 1.00 87.56 226 HIS A C 1
ATOM 1579 O O . HIS A 1 226 ? 59.171 0.808 -99.276 1.00 87.56 226 HIS A O 1
ATOM 1585 N N . HIS A 1 227 ? 59.200 1.000 -97.043 1.00 87.62 227 HIS A N 1
ATOM 1586 C CA . HIS A 1 227 ? 60.312 1.952 -96.929 1.00 87.62 227 HIS A CA 1
ATOM 1587 C C . HIS A 1 227 ? 61.585 1.293 -96.358 1.00 87.62 227 HIS A C 1
ATOM 1589 O O . HIS A 1 227 ? 62.425 1.946 -95.737 1.00 87.62 227 HIS A O 1
ATOM 1595 N N . GLY A 1 228 ? 61.715 -0.031 -96.514 1.00 88.31 228 GLY A N 1
ATOM 1596 C CA . GLY A 1 228 ? 62.894 -0.796 -96.083 1.00 88.31 228 GLY A CA 1
ATOM 1597 C C . GLY A 1 228 ? 62.992 -1.055 -94.573 1.00 88.31 228 GLY A C 1
ATOM 1598 O O . GLY A 1 228 ? 64.050 -1.462 -94.082 1.00 88.31 228 GLY A O 1
ATOM 1599 N N . GLY A 1 229 ? 61.905 -0.839 -93.831 1.00 89.50 229 GLY A N 1
ATOM 1600 C CA . GLY A 1 229 ? 61.827 -1.028 -92.386 1.00 89.50 229 GLY A CA 1
ATOM 1601 C C . GLY A 1 229 ? 62.105 0.241 -91.577 1.00 89.50 229 GLY A C 1
ATOM 1602 O O . GLY A 1 229 ? 62.352 1.324 -92.107 1.00 89.50 229 GLY A O 1
ATOM 1603 N N . ILE A 1 230 ? 62.017 0.102 -90.257 1.00 92.38 230 ILE A N 1
ATOM 1604 C CA . ILE A 1 230 ? 62.141 1.211 -89.305 1.00 92.38 230 ILE A CA 1
ATOM 1605 C C . ILE A 1 230 ? 63.619 1.480 -89.014 1.00 92.38 230 ILE A C 1
ATOM 1607 O O . ILE A 1 230 ? 64.348 0.562 -88.640 1.00 92.38 230 ILE A O 1
ATOM 1611 N N . SER A 1 231 ? 64.040 2.738 -89.139 1.00 92.69 231 SER A N 1
ATOM 1612 C CA . SER A 1 231 ? 65.354 3.217 -88.699 1.00 92.69 231 SER A CA 1
ATOM 1613 C C . SER A 1 231 ? 65.322 3.713 -87.253 1.00 92.69 231 SER A C 1
ATOM 1615 O O . SER A 1 231 ? 66.244 3.430 -86.493 1.00 92.69 231 SER A O 1
ATOM 1617 N N . GLN A 1 232 ? 64.239 4.384 -86.842 1.00 92.25 232 GLN A N 1
ATOM 1618 C CA . GLN A 1 232 ? 64.086 4.910 -85.486 1.00 92.25 232 GLN A CA 1
ATOM 1619 C C . GLN A 1 232 ? 62.643 4.790 -84.991 1.00 92.25 232 GLN A C 1
ATOM 1621 O O . GLN A 1 232 ? 61.699 5.184 -85.672 1.00 92.25 232 GLN A O 1
ATOM 1626 N N . LYS A 1 233 ? 62.463 4.274 -83.774 1.00 91.81 233 LYS A N 1
ATOM 1627 C CA . LYS A 1 233 ? 61.173 4.261 -83.070 1.00 91.81 233 LYS A CA 1
ATOM 1628 C C . LYS A 1 233 ? 61.103 5.504 -82.186 1.00 91.81 233 LYS A C 1
ATOM 1630 O O . LYS A 1 233 ? 61.970 5.673 -81.335 1.00 91.81 233 LYS A O 1
ATOM 1635 N N . LEU A 1 234 ? 60.112 6.365 -82.398 1.00 89.25 234 LEU A N 1
ATOM 1636 C CA . LEU A 1 234 ? 59.998 7.658 -81.710 1.00 89.25 234 LEU A CA 1
ATOM 1637 C C . LEU A 1 234 ? 59.026 7.637 -80.522 1.00 89.25 234 LEU A C 1
ATOM 1639 O O . LEU A 1 234 ? 58.905 8.634 -79.820 1.00 89.25 234 LEU A O 1
ATOM 1643 N N . GLY A 1 235 ? 58.370 6.508 -80.263 1.00 84.69 235 GLY A N 1
ATOM 1644 C CA . GLY A 1 235 ? 57.411 6.373 -79.172 1.00 84.69 235 GLY A CA 1
ATOM 1645 C C . GLY A 1 235 ? 55.969 6.524 -79.640 1.00 84.69 235 GLY A C 1
ATOM 1646 O O . GLY A 1 235 ? 55.673 6.567 -80.835 1.00 84.69 235 GLY A O 1
ATOM 1647 N N . ARG A 1 236 ? 55.066 6.542 -78.665 1.00 84.56 236 ARG A N 1
ATOM 1648 C CA . ARG A 1 236 ? 53.635 6.744 -78.868 1.00 84.56 236 ARG A CA 1
ATOM 1649 C C . ARG A 1 236 ? 53.322 8.231 -78.645 1.00 84.56 236 ARG A C 1
ATOM 1651 O O . ARG A 1 236 ? 53.846 8.792 -77.685 1.00 84.56 236 ARG A O 1
ATOM 1658 N N . GLN A 1 237 ? 52.538 8.843 -79.531 1.00 74.44 237 GLN A N 1
ATOM 1659 C CA . GLN A 1 237 ? 52.038 10.222 -79.426 1.00 74.44 237 GLN A CA 1
ATOM 1660 C C . GLN A 1 237 ? 50.535 10.229 -79.210 1.00 74.44 237 GLN A C 1
ATOM 1662 O O . GLN A 1 237 ? 49.862 9.425 -79.900 1.00 74.44 237 GLN A O 1
#

Foldseek 3Di:
DDDDDDDDDDDDDDDDDDDDDDDDDDDPVVVVVVVVVVVVVVVVVVVVVVVVVVVVVLVVLQVVLVVVLVVLLVVLVVLLVVCVVQFQDPVLSVQLVVLSVVLVPDDDSHSVVSVVSSVSNVVSSVNSVVRNVVSVVVVVVVVVVVVVVVVVVVVVVVVVVVVVVVVVVVVVVVVVVVVVVVVVVVVVVVVVVCVQFAFWWWFQAPVRDIWTHDTRDNDCPPTNPVRHDTPGTPGTD

Secondary structure (DSSP, 8-state):
-------------------------SSSHHHHHHHHHHHHHHHHHHHHHHHHHHHHHHHHHHHHHHHHHHHHHHHHHHHHHHTTT--S-THHHHHHHHHHHHHHT---S-HHHHHHHHHHHHHHHHHHHHHHHHHHHHHHHHHHHHHHHHHHHHHHHHHHHHHHHHHHHHHHHHHHHHHHHHHHHHHHHHHHHHHHHSPPEEEEETTS-EEEPPTT-SS-TTTTGGGTSEEEEEEE-

Sequence (237 aa):
MNKKAISLLICGLLTIGLAGCSSESSASSSEAEASASALAAESKSAEAAKAAAASEQAKQELDSAKSELSSTISDAHTLLDSSNDNVADPQTRVDLTDAINTATAIDSESPDDFTDAVQPLQSAMDKVTASVEQKKADDAAAAQKAAEEKAAQEEAAQEKAAADQAAAQKAAAEAAAQAKAKSDAEAAQQQSQQQSGNGSLLAVCKDGTRSTSAPGAPNYRGMCSHHGGISQKLGRQ